Protein AF-A0A1X2GBP5-F1 (afdb_monomer)

Sequence (359 aa):
MFKQLLALSGLMALASAQNTTGNATSIPPSLAAPLTTVISATEFCLFLPPQPGLEVAINEDNGIPFCMDPSSVPNAQPFPQGFITTAHFYQNITSNYVQITGYFDRTQYNLSEIDEGGQYDSHAHHKPNNATCQGYPYFVSLIEPADDRFCIRCCTNTTDCRTGISQYGCRRVISGNYDYSGTFDNVPPSPDNENVMPPNATQPTNGTASAGGSSVTPVPTPTPTPGQSQTQPGNQSFRDPNSPIDSNNPSVSNSHAGPPPANGPAVNENTSAASAVSDPSTINSLGDEATYLSTQLAANPTDFSQLQSQFSTFVSNMVKAHPDQLTKLNRLNTIVSGFTTSDQWQQLATLLQEKAPSY

pLDDT: mean 71.26, std 25.71, range [27.22, 98.5]

Structure (mmCIF, N/CA/C/O backbone):
data_AF-A0A1X2GBP5-F1
#
_entry.id   AF-A0A1X2GBP5-F1
#
loop_
_atom_site.group_PDB
_atom_site.id
_atom_site.type_symbol
_atom_site.label_atom_id
_atom_site.label_alt_id
_atom_site.label_comp_id
_atom_site.label_asym_id
_atom_site.label_entity_id
_atom_site.label_seq_id
_atom_site.pdbx_PDB_ins_code
_atom_site.Cartn_x
_atom_site.Cartn_y
_atom_site.Cartn_z
_atom_site.occupancy
_atom_site.B_iso_or_equiv
_atom_site.auth_seq_id
_atom_site.auth_comp_id
_atom_site.auth_asym_id
_atom_site.auth_atom_id
_atom_site.pdbx_PDB_model_num
ATOM 1 N N . MET A 1 1 ? -66.983 -14.546 9.683 1.00 46.12 1 MET A N 1
ATOM 2 C CA . MET A 1 1 ? -68.050 -13.979 8.830 1.00 46.12 1 MET A CA 1
ATOM 3 C C . MET A 1 1 ? -68.583 -12.726 9.501 1.00 46.12 1 MET A C 1
ATOM 5 O O . MET A 1 1 ? -69.344 -12.883 10.435 1.00 46.12 1 MET A O 1
ATOM 9 N N . PHE A 1 2 ? -68.198 -11.520 9.082 1.00 32.56 2 PHE A N 1
ATOM 10 C CA . PHE A 1 2 ? -69.071 -10.344 9.186 1.00 32.56 2 PHE A CA 1
ATOM 11 C C . PHE A 1 2 ? -68.610 -9.275 8.192 1.00 32.56 2 PHE A C 1
ATOM 13 O O . PHE A 1 2 ? -67.421 -9.117 7.930 1.00 32.56 2 PHE A O 1
ATOM 20 N N . LYS A 1 3 ? -69.612 -8.675 7.553 1.00 36.62 3 LYS A N 1
ATOM 21 C CA . LYS A 1 3 ? -69.583 -7.904 6.311 1.00 36.62 3 LYS A CA 1
ATOM 22 C C . LYS A 1 3 ? -69.056 -6.473 6.486 1.00 36.62 3 LYS A C 1
ATOM 24 O O . LYS A 1 3 ? -69.251 -5.855 7.524 1.00 36.62 3 LYS A O 1
ATOM 29 N N . GLN A 1 4 ? -68.487 -5.979 5.384 1.00 42.75 4 GLN A N 1
ATOM 30 C CA . GLN A 1 4 ? -68.316 -4.579 4.969 1.00 42.75 4 GLN A CA 1
ATOM 31 C C . GLN A 1 4 ? -69.505 -3.662 5.311 1.00 42.75 4 GLN A C 1
ATOM 33 O O . GLN A 1 4 ? -70.644 -4.096 5.138 1.00 42.75 4 GLN A O 1
ATOM 38 N N . LEU A 1 5 ? -69.232 -2.376 5.599 1.00 36.38 5 LEU A N 1
ATOM 39 C CA . LEU A 1 5 ? -69.635 -1.239 4.741 1.00 36.38 5 LEU A CA 1
ATOM 40 C C . LEU A 1 5 ? -69.093 0.132 5.235 1.00 36.38 5 LEU A C 1
ATOM 42 O O . LEU A 1 5 ? -69.314 0.472 6.388 1.00 36.38 5 LEU A O 1
ATOM 46 N N . LEU A 1 6 ? -68.501 0.894 4.288 1.00 36.66 6 LEU A N 1
ATOM 47 C CA . LEU A 1 6 ? -68.557 2.365 4.042 1.00 36.66 6 LEU A CA 1
ATOM 48 C C . LEU A 1 6 ? -68.119 3.351 5.160 1.00 36.66 6 LEU A C 1
ATOM 50 O O . LEU A 1 6 ? -68.480 3.192 6.310 1.00 36.66 6 LEU A O 1
ATOM 54 N N . ALA A 1 7 ? -67.411 4.461 4.920 1.00 33.12 7 ALA A N 1
ATOM 55 C CA . ALA A 1 7 ? -67.053 5.216 3.716 1.00 33.12 7 ALA A CA 1
ATOM 56 C C . ALA A 1 7 ? -65.883 6.177 4.044 1.00 33.12 7 ALA A C 1
ATOM 58 O O . ALA A 1 7 ? -65.765 6.599 5.189 1.00 33.12 7 ALA A O 1
ATOM 59 N N . LEU A 1 8 ? -65.098 6.606 3.048 1.00 29.88 8 LEU A N 1
ATOM 60 C CA . LEU A 1 8 ? -65.067 8.021 2.649 1.00 29.88 8 LEU A CA 1
ATOM 61 C C . LEU A 1 8 ? -64.300 8.210 1.331 1.00 29.88 8 LEU A C 1
ATOM 63 O O . LEU A 1 8 ? -63.181 7.750 1.138 1.00 29.88 8 LEU A O 1
ATOM 67 N N . SER A 1 9 ? -64.980 8.904 0.434 1.00 38.25 9 SER A N 1
ATOM 68 C CA . SER A 1 9 ? -64.588 9.410 -0.873 1.00 38.25 9 SER A CA 1
ATOM 69 C C . SER A 1 9 ? -63.528 10.515 -0.798 1.00 38.25 9 SER A C 1
ATOM 71 O O . SER A 1 9 ? -63.683 11.457 -0.025 1.00 38.25 9 SER A O 1
ATOM 73 N N . GLY A 1 10 ? -62.531 10.458 -1.685 1.00 34.16 10 GLY A N 1
ATOM 74 C CA . GLY A 1 10 ? -61.579 11.540 -1.942 1.00 34.16 10 GLY A CA 1
ATOM 75 C C . GLY A 1 10 ? -61.076 11.499 -3.387 1.00 34.16 10 GLY A C 1
ATOM 76 O O . GLY A 1 10 ? -60.271 10.647 -3.734 1.00 34.16 10 GLY A O 1
ATOM 77 N N . LEU A 1 11 ? -61.639 12.393 -4.205 1.00 36.41 11 LEU A N 1
ATOM 78 C CA . LEU A 1 11 ? -61.288 12.825 -5.566 1.00 36.41 11 LEU A CA 1
ATOM 79 C C . LEU A 1 11 ? -59.958 12.321 -6.174 1.00 36.41 11 LEU A C 1
ATOM 81 O O . LEU A 1 11 ? -58.873 12.657 -5.708 1.00 36.41 11 LEU A O 1
ATOM 85 N N . MET A 1 12 ? -60.064 11.667 -7.338 1.00 40.72 12 MET A N 1
ATOM 86 C CA . MET A 1 12 ? -59.007 11.642 -8.355 1.00 40.72 12 MET A CA 1
ATOM 87 C C . MET A 1 12 ? -58.847 13.042 -8.958 1.00 40.72 12 MET A C 1
ATOM 89 O O . MET A 1 12 ? -59.770 13.551 -9.594 1.00 40.72 12 MET A O 1
ATOM 93 N N . ALA A 1 13 ? -57.659 13.624 -8.818 1.00 37.12 13 ALA A N 1
ATOM 94 C CA . ALA A 1 13 ? -57.176 14.687 -9.687 1.00 37.12 13 ALA A CA 1
ATOM 95 C C . ALA A 1 13 ? -56.037 14.119 -10.542 1.00 37.12 13 ALA A C 1
ATOM 97 O O . ALA A 1 13 ? -55.009 13.685 -10.024 1.00 37.12 13 ALA A O 1
ATOM 98 N N . LEU A 1 14 ? -56.247 14.105 -11.859 1.00 40.88 14 LEU A N 1
ATOM 99 C CA . LEU A 1 14 ? -55.193 13.907 -12.844 1.00 40.88 14 LEU A CA 1
ATOM 100 C C . LEU A 1 14 ? -54.237 15.102 -12.769 1.00 40.88 14 LEU A C 1
ATOM 102 O O . LEU A 1 14 ? -54.594 16.205 -13.175 1.00 40.88 14 LEU A O 1
ATOM 106 N N . ALA A 1 15 ? -53.023 14.871 -12.278 1.00 38.72 15 ALA A N 1
ATOM 107 C CA . ALA A 1 15 ? -51.894 15.758 -12.506 1.00 38.72 15 ALA A CA 1
ATOM 108 C C . ALA A 1 15 ? -50.885 15.009 -13.379 1.00 38.72 15 ALA A C 1
ATOM 110 O O . ALA A 1 15 ? -50.276 14.022 -12.972 1.00 38.72 15 ALA A O 1
ATOM 111 N N . SER A 1 16 ? -50.761 15.476 -14.615 1.00 41.84 16 SER A N 1
ATOM 112 C CA . SER A 1 16 ? -49.705 15.128 -15.555 1.00 41.84 16 SER A CA 1
ATOM 113 C C . SER A 1 16 ? -48.338 15.417 -14.931 1.00 41.84 16 SER A C 1
ATOM 115 O O . SER A 1 16 ? -47.936 16.578 -14.843 1.00 41.84 16 SER A O 1
ATOM 117 N N . ALA A 1 17 ? -47.617 14.375 -14.514 1.00 41.03 17 ALA A N 1
ATOM 118 C CA . ALA A 1 17 ? -46.199 14.492 -14.206 1.00 41.03 17 ALA A CA 1
ATOM 119 C C . ALA A 1 17 ? -45.451 14.665 -15.530 1.00 41.03 17 ALA A C 1
ATOM 121 O O . ALA A 1 17 ? -45.279 13.729 -16.311 1.00 41.03 17 ALA A O 1
ATOM 122 N N . GLN A 1 18 ? -45.083 15.912 -15.806 1.00 39.84 18 GLN A N 1
ATOM 123 C CA . GLN A 1 18 ? -44.149 16.257 -16.858 1.00 39.84 18 GLN A CA 1
ATOM 124 C C . GLN A 1 18 ? -42.849 15.506 -16.589 1.00 39.84 18 GLN A C 1
ATOM 126 O O . GLN A 1 18 ? -42.258 15.613 -15.516 1.00 39.84 18 GLN A O 1
ATOM 131 N N . ASN A 1 19 ? -42.441 14.727 -17.583 1.00 39.59 19 ASN A N 1
ATOM 132 C CA . ASN A 1 19 ? -41.144 14.092 -17.666 1.00 39.59 19 ASN A CA 1
ATOM 133 C C . ASN A 1 19 ? -40.092 15.205 -17.793 1.00 39.59 19 ASN A C 1
ATOM 135 O O . ASN A 1 19 ? -39.684 15.567 -18.895 1.00 39.59 19 ASN A O 1
ATOM 139 N N . THR A 1 20 ? -39.710 15.822 -16.674 1.00 36.97 20 THR A N 1
ATOM 140 C CA . THR A 1 20 ? -38.491 16.620 -16.609 1.00 36.97 20 THR A CA 1
ATOM 141 C C . THR A 1 20 ? -37.341 15.644 -16.734 1.00 36.97 20 THR A C 1
ATOM 143 O O . THR A 1 20 ? -36.899 15.042 -15.757 1.00 36.97 20 THR A O 1
ATOM 146 N N . THR A 1 21 ? -36.878 15.488 -17.970 1.00 41.06 21 THR A N 1
ATOM 147 C CA . THR A 1 21 ? -35.515 15.100 -18.302 1.00 41.06 21 THR A CA 1
ATOM 148 C C . THR A 1 21 ? -34.577 16.054 -17.568 1.00 41.06 21 THR A C 1
ATOM 150 O O . THR A 1 21 ? -34.177 17.095 -18.090 1.00 41.06 21 THR A O 1
ATOM 153 N N . GLY A 1 22 ? -34.288 15.728 -16.308 1.00 37.03 22 GLY A N 1
ATOM 154 C CA . GLY A 1 22 ? -33.137 16.239 -15.596 1.00 37.03 22 GLY A CA 1
ATOM 155 C C . GLY A 1 22 ? -31.935 15.757 -16.378 1.00 37.03 22 GLY A C 1
ATOM 156 O O . GLY A 1 22 ? -31.584 14.581 -16.333 1.00 37.03 22 GLY A O 1
ATOM 157 N N . ASN A 1 23 ? -31.392 16.663 -17.178 1.00 44.09 23 ASN A N 1
ATOM 158 C CA . ASN A 1 23 ? -30.167 16.491 -17.924 1.00 44.09 23 ASN A CA 1
ATOM 159 C C . ASN A 1 23 ? -29.043 16.309 -16.896 1.00 44.09 23 ASN A C 1
ATOM 161 O O . ASN A 1 23 ? -28.387 17.270 -16.502 1.00 44.09 23 ASN A O 1
ATOM 165 N N . ALA A 1 24 ? -28.869 15.080 -16.406 1.00 41.47 24 ALA A N 1
ATOM 166 C CA . ALA A 1 24 ? -27.615 14.654 -15.831 1.00 41.47 24 ALA A CA 1
ATOM 167 C C . ALA A 1 24 ? -26.618 14.758 -16.979 1.00 41.47 24 ALA A C 1
ATOM 169 O O . ALA A 1 24 ? -26.561 13.893 -17.851 1.00 41.47 24 ALA A O 1
ATOM 170 N N . THR A 1 25 ? -25.903 15.878 -17.037 1.00 37.62 25 THR A N 1
ATOM 171 C CA . THR A 1 25 ? -24.672 15.996 -17.803 1.00 37.62 25 THR A CA 1
ATOM 172 C C . THR A 1 25 ? -23.768 14.876 -17.318 1.00 37.62 25 THR A C 1
ATOM 174 O O . THR A 1 25 ? -23.073 15.011 -16.315 1.00 37.62 25 THR A O 1
ATOM 177 N N . SER A 1 26 ? -23.835 13.735 -17.999 1.00 42.69 26 SER A N 1
ATOM 178 C CA . SER A 1 26 ? -22.821 12.705 -17.945 1.00 42.69 26 SER A CA 1
ATOM 179 C C . SER A 1 26 ? -21.555 13.377 -18.448 1.00 42.69 26 SER A C 1
ATOM 181 O O . SER A 1 26 ? -21.373 13.557 -19.655 1.00 42.69 26 SER A O 1
ATOM 183 N N . ILE A 1 27 ? -20.736 13.851 -17.511 1.00 42.94 27 ILE A N 1
ATOM 184 C CA . ILE A 1 27 ? -19.372 14.270 -17.802 1.00 42.94 27 ILE A CA 1
ATOM 185 C C . ILE A 1 27 ? -18.757 13.078 -18.545 1.00 42.94 27 ILE A C 1
ATOM 187 O O . ILE A 1 27 ? -18.848 11.955 -18.039 1.00 42.94 27 ILE A O 1
ATOM 191 N N . PRO A 1 28 ? -18.234 13.261 -19.769 1.00 38.78 28 PRO A N 1
ATOM 192 C CA . PRO A 1 28 ? -17.610 12.161 -20.484 1.00 38.78 28 PRO A CA 1
ATOM 193 C C . PRO A 1 28 ? -16.539 11.550 -19.565 1.00 38.78 28 PRO A C 1
ATOM 195 O O . PRO A 1 28 ? -15.844 12.316 -18.893 1.00 38.78 28 PRO A O 1
ATOM 198 N N . PRO A 1 29 ? -16.386 10.212 -19.517 1.00 48.56 29 PRO A N 1
ATOM 199 C CA . PRO A 1 29 ? -15.505 9.527 -18.561 1.00 48.56 29 PRO A CA 1
ATOM 200 C C . PRO A 1 29 ? -14.094 10.135 -18.483 1.00 48.56 29 PRO A C 1
ATOM 202 O O . PRO A 1 29 ? -13.489 10.184 -17.423 1.00 48.56 29 PRO A O 1
ATOM 205 N N . SER A 1 30 ? -13.618 10.719 -19.584 1.00 47.91 30 SER A N 1
ATOM 206 C CA . SER A 1 30 ? -12.328 11.404 -19.716 1.00 47.91 30 SER A CA 1
ATOM 207 C C . SER A 1 30 ? -12.162 12.740 -18.955 1.00 47.91 30 SER A C 1
ATOM 209 O O . SER A 1 30 ? -11.064 13.289 -18.995 1.00 47.91 30 SER A O 1
ATOM 211 N N . LEU A 1 31 ? -13.198 13.307 -18.322 1.00 52.53 31 LEU A N 1
ATOM 212 C CA . LEU A 1 31 ? -13.137 14.622 -17.646 1.00 52.53 31 LEU A CA 1
ATOM 213 C C . LEU A 1 31 ? -13.483 14.582 -16.149 1.00 52.53 31 LEU A C 1
ATOM 215 O O . LEU A 1 31 ? -13.511 15.630 -15.503 1.00 52.53 31 LEU A O 1
ATOM 219 N N . ALA A 1 32 ? -13.770 13.406 -15.586 1.00 69.25 32 ALA A N 1
ATOM 220 C CA . ALA A 1 32 ? -13.945 13.283 -14.144 1.00 69.25 32 ALA A CA 1
ATOM 221 C C . ALA A 1 32 ? -12.585 13.451 -13.451 1.00 69.25 32 ALA A C 1
ATOM 223 O O . ALA A 1 32 ? -11.604 12.824 -13.854 1.00 69.25 32 ALA A O 1
ATOM 224 N N . ALA A 1 33 ? -12.529 14.308 -12.429 1.00 83.00 33 ALA A N 1
ATOM 225 C CA . ALA A 1 33 ? -11.328 14.462 -11.618 1.00 83.00 33 ALA A CA 1
ATOM 226 C C . ALA A 1 33 ? -10.936 13.103 -11.000 1.00 83.00 33 ALA A C 1
ATOM 228 O O . ALA A 1 33 ? -11.837 12.350 -10.614 1.00 83.00 33 ALA A O 1
ATOM 229 N N . PRO A 1 34 ? -9.634 12.771 -10.908 1.00 90.00 34 PRO A N 1
ATOM 230 C CA . PRO A 1 34 ? -9.187 11.521 -10.305 1.00 90.00 34 PRO A CA 1
ATOM 231 C C . PRO A 1 34 ? -9.763 11.348 -8.894 1.00 90.00 34 PRO A C 1
ATOM 233 O O . PRO A 1 34 ? -9.763 12.273 -8.083 1.00 90.00 34 PRO A O 1
ATOM 236 N N . LEU A 1 35 ? -10.289 10.165 -8.599 1.00 93.81 35 LEU A N 1
ATOM 237 C CA . LEU A 1 35 ? -10.971 9.885 -7.339 1.00 93.81 35 LEU A CA 1
ATOM 238 C C . LEU A 1 35 ? -10.400 8.607 -6.741 1.00 93.81 35 LEU A C 1
ATOM 240 O O . LEU A 1 35 ? -10.235 7.619 -7.448 1.00 93.81 35 LEU A O 1
ATOM 244 N N . THR A 1 36 ? -10.125 8.629 -5.442 1.00 96.81 36 THR A N 1
ATOM 245 C CA . THR A 1 36 ? -9.799 7.435 -4.654 1.00 96.81 36 THR A CA 1
ATOM 246 C C . THR A 1 36 ? -10.849 7.212 -3.563 1.00 96.81 36 THR A C 1
ATOM 248 O O . THR A 1 36 ? -11.671 8.089 -3.293 1.00 96.81 36 THR A O 1
ATOM 251 N N . THR A 1 37 ? -10.856 6.040 -2.932 1.00 96.75 37 THR A N 1
ATOM 252 C CA . THR A 1 37 ? -11.752 5.717 -1.817 1.00 96.75 37 THR A CA 1
ATOM 253 C C . THR A 1 37 ? -11.111 4.702 -0.877 1.00 96.75 37 THR A C 1
ATOM 255 O O . THR A 1 37 ? -10.271 3.903 -1.288 1.00 96.75 37 THR A O 1
ATOM 258 N N . VAL A 1 38 ? -11.521 4.725 0.390 1.00 97.12 38 VAL A N 1
ATOM 259 C CA . VAL A 1 38 ? -11.104 3.766 1.418 1.00 97.12 38 VAL A CA 1
ATOM 260 C C . VAL A 1 38 ? -12.350 3.358 2.199 1.00 97.12 38 VAL A C 1
ATOM 262 O O . VAL A 1 38 ? -12.916 4.174 2.925 1.00 97.12 38 VAL A O 1
ATOM 265 N N . ILE A 1 39 ? -12.793 2.110 2.027 1.00 89.31 39 ILE A N 1
ATOM 266 C CA . ILE A 1 39 ? -14.038 1.589 2.616 1.00 89.31 39 ILE A CA 1
ATOM 267 C C . ILE A 1 39 ? -13.733 0.456 3.599 1.00 89.31 39 ILE A C 1
ATOM 269 O O . ILE A 1 39 ? -14.284 0.427 4.698 1.00 89.31 39 ILE A O 1
ATOM 273 N N . SER A 1 40 ? -12.850 -0.470 3.221 1.00 89.94 40 SER A N 1
ATOM 274 C CA . SER A 1 40 ? -12.409 -1.584 4.067 1.00 89.94 40 SER A CA 1
ATOM 275 C C . SER A 1 40 ? -11.054 -2.135 3.612 1.00 89.94 40 SER A C 1
ATOM 277 O O . SER A 1 40 ? -10.527 -1.723 2.579 1.00 89.94 40 SER A O 1
ATOM 279 N N . ALA A 1 41 ? -10.515 -3.119 4.340 1.00 91.56 41 ALA A N 1
ATOM 280 C CA . ALA A 1 41 ? -9.293 -3.831 3.955 1.00 91.56 41 ALA A CA 1
ATOM 281 C C . ALA A 1 41 ? -9.373 -4.467 2.559 1.00 91.56 41 ALA A C 1
ATOM 283 O O . ALA A 1 41 ? -8.362 -4.601 1.884 1.00 91.56 41 ALA A O 1
ATOM 284 N N . THR A 1 42 ? -10.572 -4.842 2.111 1.00 90.06 42 THR A N 1
ATOM 285 C CA . THR A 1 42 ? -10.805 -5.505 0.821 1.00 90.06 42 THR A CA 1
ATOM 286 C C . THR A 1 42 ? -11.471 -4.600 -0.212 1.00 90.06 42 THR A C 1
ATOM 288 O O . THR A 1 42 ? -11.754 -5.049 -1.317 1.00 90.06 42 THR A O 1
ATOM 291 N N . GLU A 1 43 ? -11.738 -3.339 0.129 1.00 91.56 43 GLU A N 1
ATOM 292 C CA . GLU A 1 43 ? -12.415 -2.378 -0.742 1.00 91.56 43 GLU A CA 1
ATOM 293 C C . GLU A 1 43 ? -11.798 -0.990 -0.550 1.00 91.56 43 GLU A C 1
ATOM 295 O O . GLU A 1 43 ? -12.178 -0.208 0.326 1.00 91.56 43 GLU A O 1
ATOM 300 N N . PHE A 1 44 ? -10.782 -0.707 -1.355 1.00 98.00 44 PHE A N 1
ATOM 301 C CA . PHE A 1 44 ? -10.078 0.567 -1.370 1.00 98.00 44 PHE A CA 1
ATOM 302 C C . PHE A 1 44 ? -9.408 0.779 -2.726 1.00 98.00 44 PHE A C 1
ATOM 304 O O . PHE A 1 44 ? -9.279 -0.155 -3.529 1.00 98.00 44 PHE A O 1
ATOM 311 N N . CYS A 1 45 ? -8.966 2.012 -2.948 1.00 98.50 45 CYS A N 1
ATOM 312 C CA . CYS A 1 45 ? -8.202 2.414 -4.112 1.00 98.50 45 CYS A CA 1
ATOM 313 C C . CYS A 1 45 ? -6.906 3.128 -3.714 1.00 98.50 45 CYS A C 1
ATOM 315 O O . CYS A 1 45 ? -6.813 3.755 -2.658 1.00 98.50 45 CYS A O 1
ATOM 317 N N . LEU A 1 46 ? -5.915 3.061 -4.595 1.00 98.31 46 LEU A N 1
ATOM 318 C CA . LEU A 1 46 ? -4.660 3.803 -4.532 1.00 98.31 46 LEU A CA 1
ATOM 319 C C . LEU A 1 46 ? -4.420 4.488 -5.874 1.00 98.31 46 LEU A C 1
ATOM 321 O O . LEU A 1 46 ? -4.901 4.024 -6.905 1.00 98.31 46 LEU A O 1
ATOM 325 N N . PHE A 1 47 ? -3.646 5.567 -5.878 1.00 98.00 47 PHE A N 1
ATOM 326 C CA . PHE A 1 47 ? -3.089 6.087 -7.123 1.00 98.00 47 PHE A CA 1
ATOM 327 C C . PHE A 1 47 ? -1.778 5.366 -7.429 1.00 98.00 47 PHE A C 1
ATOM 329 O O . PHE A 1 47 ? -0.944 5.204 -6.541 1.00 98.00 47 PHE A O 1
ATOM 336 N N . LEU A 1 48 ? -1.607 4.944 -8.680 1.00 97.88 48 LEU A N 1
ATOM 337 C CA . LEU A 1 48 ? -0.347 4.417 -9.207 1.00 97.88 48 LEU A CA 1
ATOM 338 C C . LEU A 1 48 ? 0.056 5.204 -10.462 1.00 97.88 48 LEU A C 1
ATOM 340 O O . LEU A 1 48 ? -0.802 5.848 -11.083 1.00 97.88 48 LEU A O 1
ATOM 344 N N . PRO A 1 49 ? 1.331 5.125 -10.885 1.00 97.44 49 PRO A N 1
ATOM 345 C CA . PRO A 1 49 ? 1.754 5.664 -12.168 1.00 97.44 49 PRO A CA 1
ATOM 346 C C . PRO A 1 49 ? 0.902 5.118 -13.326 1.00 97.44 49 PRO A C 1
ATOM 348 O O . PRO A 1 49 ? 0.484 3.955 -13.294 1.00 97.44 49 PRO A O 1
ATOM 351 N N . PRO A 1 50 ? 0.660 5.915 -14.382 1.00 96.19 50 PRO A N 1
ATOM 352 C CA . PRO A 1 50 ? -0.271 5.551 -15.454 1.00 96.19 50 PRO A CA 1
ATOM 353 C C . PRO A 1 50 ? 0.188 4.363 -16.309 1.00 96.19 50 PRO A C 1
ATOM 355 O O . PRO A 1 50 ? -0.597 3.842 -17.101 1.00 96.19 50 PRO A O 1
ATOM 358 N N . GLN A 1 51 ? 1.453 3.953 -16.188 1.00 97.44 51 GLN A N 1
ATOM 359 C CA . GLN A 1 51 ? 2.009 2.783 -16.859 1.00 97.44 51 GLN A CA 1
ATOM 360 C C . GLN A 1 51 ? 2.920 1.999 -15.900 1.00 97.44 51 GLN A C 1
ATOM 362 O O . GLN A 1 51 ? 3.557 2.617 -15.039 1.00 97.44 51 GLN A O 1
ATOM 367 N N . PRO A 1 52 ? 3.021 0.667 -16.065 1.00 97.81 52 PRO A N 1
ATOM 368 C CA . PRO A 1 52 ? 3.941 -0.164 -15.294 1.00 97.81 52 PRO A CA 1
ATOM 369 C C . PRO A 1 52 ? 5.396 0.312 -15.383 1.00 97.81 52 PRO A C 1
ATOM 371 O O . PRO A 1 52 ? 5.868 0.707 -16.451 1.00 97.81 52 PRO A O 1
ATOM 374 N N . GLY A 1 53 ? 6.112 0.234 -14.261 1.00 96.69 53 GLY A N 1
ATOM 375 C CA . GLY A 1 53 ? 7.541 0.554 -14.153 1.00 96.69 53 GLY A CA 1
ATOM 376 C C . GLY A 1 53 ? 7.936 2.022 -14.273 1.00 96.69 53 GLY A C 1
ATOM 377 O O . GLY A 1 53 ? 9.127 2.327 -14.308 1.00 96.69 53 GLY A O 1
ATOM 378 N N . LEU A 1 54 ? 6.967 2.934 -14.306 1.00 97.81 54 LEU A N 1
ATOM 379 C CA . LEU A 1 54 ? 7.242 4.355 -14.145 1.00 97.81 54 LEU A CA 1
ATOM 380 C C . LEU A 1 54 ? 7.540 4.692 -12.678 1.00 97.81 54 LEU A C 1
ATOM 382 O O . LEU A 1 54 ? 6.898 4.158 -11.777 1.00 97.81 54 LEU A O 1
ATOM 386 N N . GLU A 1 55 ? 8.485 5.608 -12.464 1.00 96.75 55 GLU A N 1
ATOM 387 C CA . GLU A 1 55 ? 8.852 6.105 -11.133 1.00 96.75 55 GLU A CA 1
ATOM 388 C C . GLU A 1 55 ? 7.695 6.889 -10.501 1.00 96.75 55 GLU A C 1
ATOM 390 O O . GLU A 1 55 ? 7.096 7.753 -11.157 1.00 96.75 55 GLU A O 1
ATOM 395 N N . VAL A 1 56 ? 7.386 6.612 -9.233 1.00 96.06 56 VAL A N 1
ATOM 396 C CA . VAL A 1 56 ? 6.226 7.193 -8.542 1.00 96.06 56 VAL A CA 1
ATOM 397 C C . VAL A 1 56 ? 6.362 8.709 -8.399 1.00 96.06 56 VAL A C 1
ATOM 399 O O . VAL A 1 56 ? 5.457 9.427 -8.823 1.00 96.06 56 VAL A O 1
ATOM 402 N N . ALA A 1 57 ? 7.490 9.209 -7.880 1.00 93.31 57 ALA A N 1
ATOM 403 C CA . ALA A 1 57 ? 7.708 10.640 -7.622 1.00 93.31 57 ALA A CA 1
ATOM 404 C C . ALA A 1 57 ? 7.555 11.522 -8.876 1.00 93.31 57 ALA A C 1
ATOM 406 O O . ALA A 1 57 ? 7.034 12.637 -8.817 1.00 93.31 57 ALA A O 1
ATOM 407 N N . ILE A 1 58 ? 7.989 11.021 -10.035 1.00 93.69 58 ILE A N 1
ATOM 408 C CA . ILE A 1 58 ? 7.906 11.747 -11.313 1.00 93.69 58 ILE A CA 1
ATOM 409 C C . ILE A 1 58 ? 6.462 11.774 -11.844 1.00 93.69 58 ILE A C 1
ATOM 411 O O . ILE A 1 58 ? 6.080 12.696 -12.564 1.00 93.69 58 ILE A O 1
ATOM 415 N N . ASN A 1 59 ? 5.649 10.780 -11.480 1.00 94.31 59 ASN A N 1
ATOM 416 C CA . ASN A 1 59 ? 4.297 10.562 -11.998 1.00 94.31 59 ASN A CA 1
ATOM 417 C C . ASN A 1 59 ? 3.202 10.858 -10.956 1.00 94.31 59 ASN A C 1
ATOM 419 O O . ASN A 1 59 ? 2.094 10.324 -11.028 1.00 94.31 59 ASN A O 1
ATOM 423 N N . GLU A 1 60 ? 3.485 11.720 -9.977 1.00 92.12 60 GLU A N 1
ATOM 424 C CA . GLU A 1 60 ? 2.491 12.134 -8.979 1.00 92.12 60 GLU A CA 1
ATOM 425 C C . GLU A 1 60 ? 1.338 12.946 -9.607 1.00 92.12 60 GLU A C 1
ATOM 427 O O . GLU A 1 60 ? 0.178 12.810 -9.219 1.00 92.12 60 GLU A O 1
ATOM 432 N N . ASP A 1 61 ? 1.636 13.764 -10.624 1.00 91.62 61 ASP A N 1
ATOM 433 C CA . ASP A 1 61 ? 0.669 14.690 -11.237 1.00 91.62 61 ASP A CA 1
ATOM 434 C C . ASP A 1 61 ? -0.348 13.987 -12.159 1.00 91.62 61 ASP A C 1
ATOM 436 O O . ASP A 1 61 ? -1.422 14.529 -12.441 1.00 91.62 61 ASP A O 1
ATOM 440 N N . ASN A 1 62 ? -0.011 12.789 -12.644 1.00 92.50 62 ASN A N 1
ATOM 441 C CA . ASN A 1 62 ? -0.772 12.020 -13.632 1.00 92.50 62 ASN A CA 1
ATOM 442 C C . ASN A 1 62 ? -1.123 10.599 -13.153 1.00 92.50 62 ASN A C 1
ATOM 444 O O . ASN A 1 62 ? -1.475 9.752 -13.978 1.00 92.50 62 ASN A O 1
ATOM 448 N N . GLY A 1 63 ? -1.029 10.339 -11.846 1.00 94.81 63 GLY A N 1
ATOM 449 C CA . GLY A 1 63 ? -1.449 9.069 -11.263 1.00 94.81 63 GLY A CA 1
ATOM 450 C C . GLY A 1 63 ? -2.910 8.747 -11.581 1.00 94.81 63 GLY A C 1
ATOM 451 O O . GLY A 1 63 ? -3.757 9.637 -11.700 1.00 94.81 63 GLY A O 1
ATOM 452 N N . ILE A 1 64 ? -3.212 7.460 -11.718 1.00 95.88 64 ILE A N 1
ATOM 453 C CA . ILE A 1 64 ? -4.562 6.970 -12.016 1.00 95.88 64 ILE A CA 1
ATOM 454 C C . ILE A 1 64 ? -5.033 6.021 -10.912 1.00 95.88 64 ILE A C 1
ATOM 456 O O . ILE A 1 64 ? -4.196 5.375 -10.275 1.00 95.88 64 ILE A O 1
ATOM 460 N N . PRO A 1 65 ? -6.347 5.951 -10.637 1.00 97.19 65 PRO A N 1
ATOM 461 C CA . PRO A 1 65 ? -6.850 5.110 -9.566 1.00 97.19 65 PRO A CA 1
ATOM 462 C C . PRO A 1 65 ? -6.771 3.629 -9.944 1.00 97.19 65 PRO A C 1
ATOM 464 O O . PRO A 1 65 ? -7.210 3.217 -11.017 1.00 97.19 65 PRO A O 1
ATOM 467 N N . PHE A 1 66 ? -6.245 2.832 -9.026 1.00 98.44 66 PHE A N 1
ATOM 468 C CA . PHE A 1 66 ? -6.301 1.379 -9.022 1.00 98.44 66 PHE A CA 1
ATOM 469 C C . PHE A 1 66 ? -7.073 0.921 -7.793 1.00 98.44 66 PHE A C 1
ATOM 471 O O . PHE A 1 66 ? -6.849 1.451 -6.708 1.00 98.44 66 PHE A O 1
ATOM 478 N N . CYS A 1 67 ? -7.979 -0.039 -7.949 1.00 98.38 67 CYS A N 1
ATOM 479 C CA . CYS A 1 67 ? -8.885 -0.465 -6.888 1.00 98.38 67 CYS A CA 1
ATOM 480 C C . CYS A 1 67 ? -8.956 -1.986 -6.766 1.00 98.38 67 CYS A C 1
ATOM 482 O O . CYS A 1 67 ? -8.752 -2.715 -7.740 1.00 98.38 67 CYS A O 1
ATOM 484 N N . MET A 1 68 ? -9.320 -2.450 -5.567 1.00 94.88 68 MET A N 1
ATOM 485 C CA . MET A 1 68 ? -9.720 -3.844 -5.340 1.00 94.88 68 MET A CA 1
ATOM 486 C C . MET A 1 68 ? -10.966 -4.188 -6.172 1.00 94.88 68 MET A C 1
ATOM 488 O O . MET A 1 68 ? -11.008 -5.230 -6.823 1.00 94.88 68 MET A O 1
ATOM 492 N N . ASP A 1 69 ? -11.940 -3.271 -6.203 1.00 92.69 69 ASP A N 1
ATOM 493 C CA . ASP A 1 69 ? -13.088 -3.284 -7.111 1.00 92.69 69 ASP A CA 1
ATOM 494 C C . ASP A 1 69 ? -13.043 -2.029 -8.012 1.00 92.69 69 ASP A C 1
ATOM 496 O O . ASP A 1 69 ? -13.222 -0.909 -7.526 1.00 92.69 69 ASP A O 1
ATOM 500 N N . PRO A 1 70 ? -12.808 -2.168 -9.330 1.00 93.00 70 PRO A N 1
ATOM 501 C CA . PRO A 1 70 ? -12.766 -1.038 -10.264 1.00 93.00 70 PRO A CA 1
ATOM 502 C C . PRO A 1 70 ? -14.074 -0.247 -10.369 1.00 93.00 70 PRO A C 1
ATOM 504 O O . PRO A 1 70 ? -14.081 0.843 -10.933 1.00 93.00 70 PRO A O 1
ATOM 507 N N . SER A 1 71 ? -15.193 -0.784 -9.876 1.00 91.06 71 SER A N 1
ATOM 508 C CA . SER A 1 71 ? -16.474 -0.077 -9.860 1.00 91.06 71 SER A CA 1
ATOM 509 C C . SER A 1 71 ? -16.606 0.921 -8.705 1.00 91.06 71 SER A C 1
ATOM 511 O O . SER A 1 71 ? -17.496 1.772 -8.750 1.00 91.06 71 SER A O 1
ATOM 513 N N . SER A 1 72 ? -15.708 0.874 -7.709 1.00 90.38 72 SER A N 1
ATOM 514 C CA . SER A 1 72 ? -15.758 1.749 -6.532 1.00 90.38 72 SER A CA 1
ATOM 515 C C . SER A 1 72 ? -15.584 3.233 -6.870 1.00 90.38 72 SER A C 1
ATOM 517 O O . SER A 1 72 ? -16.138 4.077 -6.168 1.00 90.38 72 SER A O 1
ATOM 519 N N . VAL A 1 73 ? -14.842 3.572 -7.933 1.00 93.19 73 VAL A N 1
ATOM 520 C CA . VAL A 1 73 ? -14.664 4.955 -8.414 1.00 93.19 73 VAL A CA 1
ATOM 521 C C . VAL A 1 73 ? -14.585 5.008 -9.950 1.00 93.19 73 VAL A C 1
ATOM 523 O O . VAL A 1 73 ? -14.162 4.040 -10.584 1.00 93.19 73 VAL A O 1
ATOM 526 N N . PRO A 1 74 ? -14.958 6.131 -10.595 1.00 90.12 74 PRO A N 1
ATOM 527 C CA . PRO A 1 74 ? -14.863 6.265 -12.048 1.00 90.12 74 PRO A CA 1
ATOM 528 C C . PRO A 1 74 ? -13.426 6.130 -12.568 1.00 90.12 74 PRO A C 1
ATOM 530 O O . PRO A 1 74 ? -12.491 6.666 -11.978 1.00 90.12 74 PRO A O 1
ATOM 533 N N . ASN A 1 75 ? -13.272 5.493 -13.733 1.00 90.88 75 ASN A N 1
ATOM 534 C CA . ASN A 1 75 ? -11.997 5.316 -14.447 1.00 90.88 75 ASN A CA 1
ATOM 535 C C . ASN A 1 75 ? -10.917 4.521 -13.693 1.00 90.88 75 ASN A C 1
ATOM 537 O O . ASN A 1 75 ? -9.755 4.548 -14.106 1.00 90.88 75 ASN A O 1
ATOM 541 N N . ALA A 1 76 ? -11.281 3.813 -12.623 1.00 95.62 76 ALA A N 1
ATOM 542 C CA . ALA A 1 76 ? -10.349 2.942 -11.934 1.00 95.62 76 ALA A CA 1
ATOM 543 C C . ALA A 1 76 ? -9.948 1.730 -12.771 1.00 95.62 76 ALA A C 1
ATOM 545 O O . ALA A 1 76 ? -10.746 1.150 -13.510 1.00 95.62 76 ALA A O 1
ATOM 546 N N . GLN A 1 77 ? -8.692 1.338 -12.605 1.00 96.88 77 GLN A N 1
ATOM 547 C CA . GLN A 1 77 ? -8.170 0.056 -13.050 1.00 96.88 77 GLN A CA 1
ATOM 548 C C . GLN A 1 77 ? -8.248 -0.962 -11.904 1.00 96.88 77 GLN A C 1
ATOM 550 O O . GLN A 1 77 ? -8.186 -0.580 -10.734 1.00 96.88 77 GLN A O 1
ATOM 555 N N . PRO A 1 78 ? -8.373 -2.265 -12.188 1.00 97.69 78 PRO A N 1
ATOM 556 C CA . PRO A 1 78 ? -8.128 -3.276 -11.168 1.00 97.69 78 PRO A CA 1
ATOM 557 C C . PRO A 1 78 ? -6.650 -3.281 -10.793 1.00 97.69 78 PRO A C 1
ATOM 559 O O . PRO A 1 78 ? -5.792 -3.165 -11.672 1.00 97.69 78 PRO A O 1
ATOM 562 N N . PHE A 1 79 ? -6.343 -3.475 -9.509 1.00 98.19 79 PHE A N 1
ATOM 563 C CA . PHE A 1 79 ? -4.984 -3.856 -9.126 1.00 98.19 79 PHE A CA 1
ATOM 564 C C . PHE A 1 79 ? -4.538 -5.094 -9.923 1.00 98.19 79 PHE A C 1
ATOM 566 O O . PHE A 1 79 ? -5.342 -6.015 -10.114 1.00 98.19 79 PHE A O 1
ATOM 573 N N . PRO A 1 80 ? -3.270 -5.157 -10.375 1.00 98.00 80 PRO A N 1
ATOM 574 C CA . PRO A 1 80 ? -2.724 -6.392 -10.916 1.00 98.00 80 PRO A CA 1
ATOM 575 C C . PRO A 1 80 ? -2.907 -7.540 -9.920 1.00 98.00 80 PRO A C 1
ATOM 577 O O . PRO A 1 80 ? -2.866 -7.348 -8.702 1.00 98.00 80 PRO A O 1
ATOM 580 N N . GLN A 1 81 ? -3.129 -8.749 -10.430 1.00 96.56 81 GLN A N 1
ATOM 581 C CA . GLN A 1 81 ? -3.343 -9.905 -9.569 1.00 96.56 81 GLN A CA 1
ATOM 582 C C . GLN A 1 81 ? -2.129 -10.123 -8.655 1.00 96.56 81 GLN A C 1
ATOM 584 O O . GLN A 1 81 ? -0.998 -10.166 -9.124 1.00 96.56 81 GLN A O 1
ATOM 589 N N . GLY A 1 82 ? -2.372 -10.268 -7.350 1.00 94.69 82 GLY A N 1
ATOM 590 C CA . GLY A 1 82 ? -1.309 -10.439 -6.354 1.00 94.69 82 GLY A CA 1
ATOM 591 C C . GLY A 1 82 ? -0.549 -9.159 -6.006 1.00 94.69 82 GLY A C 1
ATOM 592 O O . GLY A 1 82 ? 0.372 -9.228 -5.202 1.00 94.69 82 GLY A O 1
ATOM 593 N N . PHE A 1 83 ? -0.927 -8.004 -6.569 1.00 98.25 83 PHE A N 1
ATOM 594 C CA . PHE A 1 83 ? -0.274 -6.738 -6.253 1.00 98.25 83 PHE A CA 1
ATOM 595 C C . PHE A 1 83 ? -0.446 -6.386 -4.779 1.00 98.25 83 PHE A C 1
ATOM 597 O O . PHE A 1 83 ? 0.551 -6.199 -4.113 1.00 98.25 83 PHE A O 1
ATOM 604 N N . ILE A 1 84 ? -1.661 -6.343 -4.229 1.00 97.75 84 ILE A N 1
ATOM 605 C CA . ILE A 1 84 ? -1.847 -6.104 -2.787 1.00 97.75 84 ILE A CA 1
ATOM 606 C C . ILE A 1 84 ? -1.599 -7.406 -2.022 1.00 97.75 84 ILE A C 1
ATOM 608 O O . ILE A 1 84 ? -2.290 -8.399 -2.255 1.00 97.75 84 ILE A O 1
ATOM 612 N N . THR A 1 85 ? -0.638 -7.392 -1.097 1.00 95.88 85 THR A N 1
ATOM 613 C CA . THR A 1 85 ? -0.248 -8.570 -0.303 1.00 95.88 85 THR A CA 1
ATOM 614 C C . THR A 1 85 ? -0.776 -8.506 1.126 1.00 95.88 85 THR A C 1
ATOM 616 O O . THR A 1 85 ? -1.141 -9.544 1.678 1.00 95.88 85 THR A O 1
ATOM 619 N N . THR A 1 86 ? -0.889 -7.306 1.704 1.00 95.50 86 THR A N 1
ATOM 620 C CA . THR A 1 86 ? -1.580 -7.073 2.982 1.00 95.50 86 THR A CA 1
ATOM 621 C C . THR A 1 86 ? -2.333 -5.749 2.975 1.00 95.50 86 THR A C 1
ATOM 623 O O . THR A 1 86 ? -2.009 -4.830 2.218 1.00 95.50 86 THR A O 1
ATOM 626 N N . ALA A 1 87 ? -3.335 -5.641 3.845 1.00 95.81 87 ALA A N 1
ATOM 627 C CA . ALA A 1 87 ? -4.127 -4.432 3.994 1.00 95.81 87 ALA A CA 1
ATOM 628 C C . ALA A 1 87 ? -4.753 -4.340 5.390 1.00 95.81 87 ALA A C 1
ATOM 630 O O . ALA A 1 87 ? -5.545 -5.190 5.792 1.00 95.81 87 ALA A O 1
ATOM 631 N N . HIS A 1 88 ? -4.457 -3.258 6.101 1.00 95.12 88 HIS A N 1
ATOM 632 C CA . HIS A 1 88 ? -4.972 -2.980 7.435 1.00 95.12 88 HIS A CA 1
ATOM 633 C C . HIS A 1 88 ? -5.806 -1.709 7.399 1.00 95.12 88 HIS A C 1
ATOM 635 O O . HIS A 1 88 ? -5.278 -0.597 7.304 1.00 95.12 88 HIS A O 1
ATOM 641 N N . PHE A 1 89 ? -7.121 -1.874 7.450 1.00 94.12 89 PHE A N 1
ATOM 642 C CA . PHE A 1 89 ? -8.054 -0.763 7.489 1.00 94.12 89 PHE A CA 1
ATOM 643 C C . PHE A 1 89 ? -8.239 -0.254 8.915 1.00 94.12 89 PHE A C 1
ATOM 645 O O . PHE A 1 89 ? -8.371 -1.017 9.872 1.00 94.12 89 PHE A O 1
ATOM 652 N N . TYR A 1 90 ? -8.324 1.065 9.047 1.00 92.50 90 TYR A N 1
ATOM 653 C CA . TYR A 1 90 ? -8.686 1.697 10.301 1.00 92.50 90 TYR A CA 1
ATOM 654 C C . TYR A 1 90 ? -9.544 2.937 10.072 1.00 92.50 90 TYR A C 1
ATOM 656 O O . TYR A 1 90 ? -9.284 3.744 9.179 1.00 92.50 90 TYR A O 1
ATOM 664 N N . GLN A 1 91 ? -10.538 3.114 10.939 1.00 88.25 91 GLN A N 1
ATOM 665 C CA . GLN A 1 91 ? -11.386 4.294 10.979 1.00 88.25 91 GLN A CA 1
ATOM 666 C C . GLN A 1 91 ? -11.305 4.944 12.357 1.00 88.25 91 GLN A C 1
ATOM 668 O O . GLN A 1 91 ? -11.589 4.312 13.375 1.00 88.25 91 GLN A O 1
ATOM 673 N N . ASN A 1 92 ? -10.998 6.238 12.380 1.00 87.56 92 ASN A N 1
ATOM 674 C CA . ASN A 1 92 ? -11.073 7.046 13.586 1.00 87.56 92 ASN A CA 1
ATOM 675 C C . ASN A 1 92 ? -12.358 7.876 13.565 1.00 87.56 92 ASN A C 1
ATOM 677 O O . ASN A 1 92 ? -12.474 8.848 12.819 1.00 87.56 92 ASN A O 1
ATOM 681 N N . ILE A 1 93 ? -13.323 7.488 14.399 1.00 82.19 93 ILE A N 1
ATOM 682 C CA . ILE A 1 93 ? -14.637 8.143 14.486 1.00 82.19 93 ILE A CA 1
ATOM 683 C C . ILE A 1 93 ? -14.513 9.567 15.053 1.00 82.19 93 ILE A C 1
ATOM 685 O O . ILE A 1 93 ? -15.225 10.465 14.615 1.00 82.19 93 ILE A O 1
ATOM 689 N N . THR A 1 94 ? -13.598 9.789 16.000 1.00 83.12 94 THR A N 1
ATOM 690 C CA . THR A 1 94 ? -13.445 11.076 16.696 1.00 83.12 94 THR A CA 1
ATOM 691 C C . THR A 1 94 ? -12.837 12.145 15.792 1.00 83.12 94 THR A C 1
ATOM 693 O O . THR A 1 94 ? -13.359 13.254 15.720 1.00 83.12 94 THR A O 1
ATOM 696 N N . SER A 1 95 ? -11.755 11.810 15.085 1.00 83.88 95 SER A N 1
ATOM 697 C CA . SER A 1 95 ? -11.086 12.722 14.143 1.00 83.88 95 SER A CA 1
ATOM 698 C C . SER A 1 95 ? -11.675 12.668 12.729 1.00 83.88 95 SER A C 1
ATOM 700 O O . SER A 1 95 ? -11.250 13.424 11.862 1.00 83.88 95 SER A O 1
ATOM 702 N N . ASN A 1 96 ? -12.651 11.784 12.499 1.00 86.75 96 ASN A N 1
ATOM 703 C CA . ASN A 1 96 ? -13.328 11.558 11.225 1.00 86.75 96 ASN A CA 1
ATOM 704 C C . ASN A 1 96 ? -12.362 11.357 10.044 1.00 86.75 96 ASN A C 1
ATOM 706 O O . ASN A 1 96 ? -12.370 12.103 9.062 1.00 86.75 96 ASN A O 1
ATOM 710 N N . TYR A 1 97 ? -11.528 10.323 10.144 1.00 94.25 97 TYR A N 1
ATOM 711 C CA . TYR A 1 97 ? -10.705 9.857 9.031 1.00 94.25 97 TYR A CA 1
ATOM 712 C C . TYR A 1 97 ? -10.813 8.343 8.857 1.00 94.25 97 TYR A C 1
ATOM 714 O O . TYR A 1 97 ? -11.099 7.603 9.803 1.00 94.25 97 TYR A O 1
ATOM 722 N N . VAL A 1 98 ? -10.522 7.894 7.642 1.00 95.12 98 VAL A N 1
ATOM 723 C CA . VAL A 1 98 ? -10.303 6.485 7.295 1.00 95.12 98 VAL A CA 1
ATOM 724 C C . VAL A 1 98 ? -8.911 6.329 6.714 1.00 95.12 98 VAL A C 1
ATOM 726 O O . VAL A 1 98 ? -8.380 7.253 6.096 1.00 95.12 98 VAL A O 1
ATOM 729 N N . GLN A 1 99 ? -8.304 5.171 6.917 1.00 97.12 99 GLN A N 1
ATOM 730 C CA . GLN A 1 99 ? -7.005 4.858 6.350 1.00 97.12 99 GLN A CA 1
ATOM 731 C C . GLN A 1 99 ? -6.879 3.385 6.015 1.00 97.12 99 GLN A C 1
ATOM 733 O O . GLN A 1 99 ? -7.574 2.538 6.577 1.00 97.12 99 GLN A O 1
ATOM 738 N N . ILE A 1 100 ? -5.916 3.106 5.152 1.00 97.69 100 ILE A N 1
ATOM 739 C CA . ILE A 1 100 ? -5.411 1.767 4.933 1.00 97.69 100 ILE A CA 1
ATOM 740 C C . ILE A 1 100 ? -3.894 1.813 4.819 1.00 97.69 100 ILE A C 1
ATOM 742 O O . ILE A 1 100 ? -3.320 2.720 4.213 1.00 97.69 100 ILE A O 1
ATOM 746 N N . THR A 1 101 ? -3.247 0.862 5.471 1.00 97.50 101 THR A N 1
ATOM 747 C CA . THR A 1 101 ? -1.797 0.672 5.462 1.00 97.50 101 THR A CA 1
ATOM 748 C C . THR A 1 101 ? -1.515 -0.772 5.106 1.00 97.50 101 THR A C 1
ATOM 750 O O . THR A 1 101 ? -2.280 -1.656 5.482 1.00 97.50 101 THR A O 1
ATOM 753 N N . GLY A 1 102 ? -0.445 -1.040 4.373 1.00 96.38 102 GLY A N 1
ATOM 754 C CA . GLY A 1 102 ? -0.174 -2.405 3.954 1.00 96.38 102 GLY A CA 1
ATOM 755 C C . GLY A 1 102 ? 1.030 -2.513 3.049 1.00 96.38 102 GLY A C 1
ATOM 756 O O . GLY A 1 102 ? 1.834 -1.581 2.931 1.00 96.38 102 GLY A O 1
ATOM 757 N N . TYR A 1 103 ? 1.132 -3.671 2.418 1.00 97.50 103 TYR A N 1
ATOM 758 C CA . TYR A 1 103 ? 2.214 -3.997 1.511 1.00 97.50 103 TYR A CA 1
ATOM 759 C C . TYR A 1 103 ? 1.681 -4.482 0.169 1.00 97.50 103 TYR A C 1
ATOM 761 O O . TYR A 1 103 ? 0.533 -4.922 0.037 1.00 97.50 103 TYR A O 1
ATOM 769 N N . PHE A 1 104 ? 2.539 -4.379 -0.834 1.00 98.06 104 PHE A N 1
ATOM 770 C CA . PHE A 1 104 ? 2.274 -4.837 -2.183 1.00 98.06 104 PHE A CA 1
ATOM 771 C C . PHE A 1 104 ? 3.462 -5.630 -2.741 1.00 98.06 104 PHE A C 1
ATOM 773 O O . PHE A 1 104 ? 4.532 -5.643 -2.156 1.00 98.06 104 PHE A O 1
ATOM 780 N N . ASP A 1 105 ? 3.277 -6.328 -3.854 1.00 97.81 105 ASP A N 1
ATOM 781 C CA . ASP A 1 105 ? 4.355 -6.918 -4.643 1.00 97.81 105 ASP A CA 1
ATOM 782 C C . ASP A 1 105 ? 4.623 -6.012 -5.848 1.00 97.81 105 ASP A C 1
ATOM 784 O O . ASP A 1 105 ? 3.873 -6.008 -6.833 1.00 97.81 105 ASP A O 1
ATOM 788 N N . ARG A 1 106 ? 5.707 -5.227 -5.775 1.00 98.06 106 ARG A N 1
ATOM 789 C CA . ARG A 1 106 ? 6.092 -4.275 -6.829 1.00 98.06 106 ARG A CA 1
ATOM 790 C C . ARG A 1 106 ? 6.259 -4.918 -8.200 1.00 98.06 106 ARG A C 1
ATOM 792 O O . ARG A 1 106 ? 6.055 -4.252 -9.218 1.00 98.06 106 ARG A O 1
ATOM 799 N N . THR A 1 107 ? 6.605 -6.207 -8.245 1.00 98.19 107 THR A N 1
ATOM 800 C CA . THR A 1 107 ? 6.877 -6.912 -9.500 1.00 98.19 107 THR A CA 1
ATOM 801 C C . THR A 1 107 ? 5.615 -7.082 -10.343 1.00 98.19 107 THR A C 1
ATOM 803 O O . THR A 1 107 ? 5.712 -7.057 -11.569 1.00 98.19 107 THR A O 1
ATOM 806 N N . GLN A 1 108 ? 4.428 -7.118 -9.720 1.00 98.44 108 GLN A N 1
ATOM 807 C CA . GLN A 1 108 ? 3.145 -7.235 -10.427 1.00 98.44 108 GLN A CA 1
ATOM 808 C C . GLN A 1 108 ? 2.774 -5.972 -11.222 1.00 98.44 108 GLN A C 1
ATOM 810 O O . GLN A 1 108 ? 1.903 -6.022 -12.089 1.00 98.44 108 GLN A O 1
ATOM 815 N N . TYR A 1 109 ? 3.439 -4.843 -10.953 1.00 98.19 109 TYR A N 1
ATOM 816 C CA . TYR A 1 109 ? 3.291 -3.596 -11.712 1.00 98.19 109 TYR A CA 1
ATOM 817 C C . TYR A 1 109 ? 4.634 -3.043 -12.225 1.00 98.19 109 TYR A C 1
ATOM 819 O O . TYR A 1 109 ? 4.748 -1.868 -12.577 1.00 98.19 109 TYR A O 1
ATOM 827 N N . ASN A 1 110 ? 5.662 -3.898 -12.274 1.00 98.12 110 ASN A N 1
ATOM 828 C CA . ASN A 1 110 ? 7.016 -3.584 -12.739 1.00 98.12 110 ASN A CA 1
ATOM 829 C C . ASN A 1 110 ? 7.689 -2.392 -12.035 1.00 98.12 110 ASN A C 1
ATOM 831 O O . ASN A 1 110 ? 8.619 -1.818 -12.598 1.00 98.12 110 ASN A O 1
ATOM 835 N N . LEU A 1 111 ? 7.248 -2.014 -10.833 1.00 97.75 111 LEU A N 1
ATOM 836 C CA . LEU A 1 111 ? 7.833 -0.886 -10.110 1.00 97.75 111 LEU A CA 1
ATOM 837 C C . LEU A 1 111 ? 9.270 -1.223 -9.685 1.00 97.75 111 LEU A C 1
ATOM 839 O O . LEU A 1 111 ? 9.579 -2.356 -9.303 1.00 97.75 111 LEU A O 1
ATOM 843 N N . SER A 1 112 ? 10.155 -0.234 -9.803 1.00 97.25 112 SER A N 1
ATOM 844 C CA . SER A 1 112 ? 11.589 -0.404 -9.574 1.00 97.25 112 SER A CA 1
ATOM 845 C C . SER A 1 112 ? 11.901 -0.613 -8.096 1.00 97.25 112 SER A C 1
ATOM 847 O O . SER A 1 112 ? 11.294 0.000 -7.227 1.00 97.25 112 SER A O 1
ATOM 849 N N . GLU A 1 113 ? 12.905 -1.434 -7.803 1.00 96.19 113 GLU A N 1
ATOM 850 C CA . GLU A 1 113 ? 13.337 -1.661 -6.425 1.00 96.19 113 GLU A CA 1
ATOM 851 C C . GLU A 1 113 ? 14.137 -0.531 -5.791 1.00 96.19 113 GLU A C 1
ATOM 853 O O . GLU A 1 113 ? 14.319 -0.513 -4.578 1.00 96.19 113 GLU A O 1
ATOM 858 N N . ILE A 1 114 ? 14.623 0.381 -6.625 1.00 94.56 114 ILE A N 1
ATOM 859 C CA . ILE A 1 114 ? 15.347 1.584 -6.212 1.00 94.56 114 ILE A CA 1
ATOM 860 C C . ILE A 1 114 ? 14.463 2.836 -6.284 1.00 94.56 114 ILE A C 1
ATOM 862 O O . ILE A 1 114 ? 14.964 3.944 -6.126 1.00 94.56 114 ILE A O 1
ATOM 866 N N . ASP A 1 115 ? 13.172 2.678 -6.597 1.00 94.44 115 ASP A N 1
ATOM 867 C CA . ASP A 1 115 ? 12.206 3.770 -6.512 1.00 94.44 115 ASP A CA 1
ATOM 868 C C . ASP A 1 115 ? 11.790 3.933 -5.046 1.00 94.44 115 ASP A C 1
ATOM 870 O O . ASP A 1 115 ? 11.063 3.110 -4.486 1.00 94.44 115 ASP A O 1
ATOM 874 N N . GLU A 1 116 ? 12.291 4.998 -4.422 1.00 93.31 116 GLU A N 1
ATOM 875 C CA . GLU A 1 116 ? 12.008 5.358 -3.028 1.00 93.31 116 GLU A CA 1
ATOM 876 C C . GLU A 1 116 ? 10.541 5.779 -2.814 1.00 93.31 116 GLU A C 1
ATOM 878 O O . GLU A 1 116 ? 10.087 5.896 -1.676 1.00 93.31 116 GLU A O 1
ATOM 883 N N . GLY A 1 117 ? 9.779 5.971 -3.895 1.00 94.31 117 GLY A N 1
ATOM 884 C CA . GLY A 1 117 ? 8.356 6.254 -3.857 1.00 94.31 117 GLY A CA 1
ATOM 885 C C . GLY A 1 117 ? 7.990 7.717 -4.060 1.00 94.31 117 GLY A C 1
ATOM 886 O O . GLY A 1 117 ? 8.811 8.565 -4.398 1.00 94.31 117 GLY A O 1
ATOM 887 N N . GLY A 1 118 ? 6.712 8.018 -3.850 1.00 93.88 118 GLY A N 1
ATOM 888 C CA . GLY A 1 118 ? 6.154 9.362 -3.997 1.00 93.88 118 GLY A CA 1
ATOM 889 C C . GLY A 1 118 ? 4.855 9.545 -3.219 1.00 93.88 118 GLY A C 1
ATOM 890 O O . GLY A 1 118 ? 4.323 8.602 -2.625 1.00 93.88 118 GLY A O 1
ATOM 891 N N . GLN A 1 119 ? 4.358 10.779 -3.203 1.00 93.75 119 GLN A N 1
ATOM 892 C CA . GLN A 1 119 ? 3.148 11.191 -2.500 1.00 93.75 119 GLN A CA 1
ATOM 893 C C . GLN A 1 119 ? 2.104 11.721 -3.485 1.00 93.75 119 GLN A C 1
ATOM 895 O O . GLN A 1 119 ? 2.273 12.757 -4.119 1.00 93.75 119 GLN A O 1
ATOM 900 N N . TYR A 1 120 ? 0.969 11.033 -3.528 1.00 94.56 120 TYR A N 1
ATOM 901 C CA . TYR A 1 120 ? -0.275 11.556 -4.070 1.00 94.56 120 TYR A CA 1
ATOM 902 C C . TYR A 1 120 ? -1.060 12.194 -2.926 1.00 94.56 120 TYR A C 1
ATOM 904 O O . TYR A 1 120 ? -1.285 11.561 -1.891 1.00 94.56 120 TYR A O 1
ATOM 912 N N . ASP A 1 121 ? -1.479 13.442 -3.073 1.00 90.44 121 ASP A N 1
ATOM 913 C CA . ASP A 1 121 ? -2.214 14.141 -2.031 1.00 90.44 121 ASP A CA 1
ATOM 914 C C . ASP A 1 121 ? -3.111 15.261 -2.565 1.00 90.44 121 ASP A C 1
ATOM 916 O O . ASP A 1 121 ? -3.102 15.655 -3.733 1.00 90.44 121 ASP A O 1
ATOM 920 N N . SER A 1 122 ? -3.915 15.790 -1.653 1.00 85.50 122 SER A N 1
ATOM 921 C CA . SER A 1 122 ? -4.748 16.963 -1.882 1.00 85.50 122 SER A CA 1
ATOM 922 C C . SER A 1 122 ? -4.034 18.281 -1.527 1.00 85.50 122 SER A C 1
ATOM 924 O O . SER A 1 122 ? -4.705 19.265 -1.214 1.00 85.50 122 SER A O 1
ATOM 926 N N . HIS A 1 123 ? -2.702 18.328 -1.463 1.00 80.56 123 HIS A N 1
ATOM 927 C CA . HIS A 1 123 ? -1.977 19.553 -1.133 1.00 80.56 123 HIS A CA 1
ATOM 928 C C . HIS A 1 123 ? -1.721 20.413 -2.371 1.00 80.56 123 HIS A C 1
ATOM 930 O O . HIS A 1 123 ? -1.460 19.916 -3.464 1.00 80.56 123 HIS A O 1
ATOM 936 N N . ALA A 1 124 ? -1.733 21.734 -2.178 1.00 74.44 124 ALA A N 1
ATOM 937 C CA . ALA A 1 124 ? -1.397 22.726 -3.197 1.00 74.44 124 ALA A CA 1
ATOM 938 C C . ALA A 1 124 ? -2.103 22.485 -4.549 1.00 74.44 124 ALA A C 1
ATOM 940 O O . ALA A 1 124 ? -3.304 22.715 -4.662 1.00 74.44 124 ALA A O 1
ATOM 941 N N . HIS A 1 125 ? -1.362 22.065 -5.577 1.00 71.94 125 HIS A N 1
ATOM 942 C CA . HIS A 1 125 ? -1.881 21.859 -6.930 1.00 71.94 125 HIS A CA 1
ATOM 943 C C . HIS A 1 125 ? -2.714 20.579 -7.101 1.00 71.94 125 HIS A C 1
ATOM 945 O O . HIS A 1 125 ? -3.257 20.386 -8.185 1.00 71.94 125 HIS A O 1
ATOM 951 N N . HIS A 1 126 ? -2.883 19.789 -6.031 1.00 74.50 126 HIS A N 1
ATOM 952 C CA . HIS A 1 126 ? -3.495 18.460 -6.008 1.00 74.50 126 HIS A CA 1
ATOM 953 C C . HIS A 1 126 ? -2.746 17.484 -6.917 1.00 74.50 126 HIS A C 1
ATOM 955 O O . HIS A 1 126 ? -2.614 17.700 -8.120 1.00 74.50 126 HIS A O 1
ATOM 961 N N . LYS A 1 127 ? -2.272 16.383 -6.347 1.00 82.69 127 LYS A N 1
ATOM 962 C CA . LYS A 1 127 ? -1.545 15.355 -7.080 1.00 82.69 127 LYS A CA 1
ATOM 963 C C . LYS A 1 127 ? -2.238 14.008 -6.903 1.00 82.69 127 LYS A C 1
ATOM 965 O O . LYS A 1 127 ? -2.197 13.460 -5.803 1.00 82.69 127 LYS A O 1
ATOM 970 N N . PRO A 1 128 ? -2.879 13.448 -7.940 1.00 86.06 128 PRO A N 1
ATOM 971 C CA . PRO A 1 128 ? -3.041 13.991 -9.296 1.00 86.06 128 PRO A CA 1
ATOM 972 C C . PRO A 1 128 ? -3.916 15.258 -9.357 1.00 86.06 128 PRO A C 1
ATOM 974 O O . PRO A 1 128 ? -4.657 15.552 -8.419 1.00 86.06 128 PRO A O 1
ATOM 977 N N . ASN A 1 129 ? -3.874 15.999 -10.471 1.00 83.62 129 ASN A N 1
ATOM 978 C CA . ASN A 1 129 ? -4.606 17.269 -10.613 1.00 83.62 129 ASN A CA 1
ATOM 979 C C . ASN A 1 129 ? -6.102 17.138 -10.262 1.00 83.62 129 ASN A C 1
ATOM 981 O O . ASN A 1 129 ? -6.837 16.373 -10.886 1.00 83.62 129 ASN A O 1
ATOM 985 N N . ASN A 1 130 ? -6.560 17.953 -9.307 1.00 84.75 130 ASN A N 1
ATOM 986 C CA . ASN A 1 130 ? -7.911 17.950 -8.722 1.00 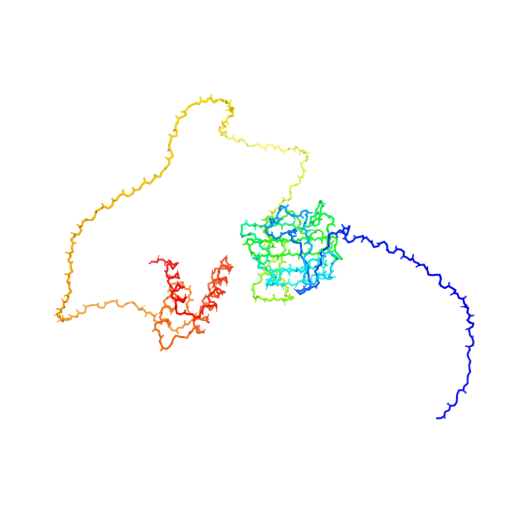84.75 130 ASN A CA 1
ATOM 987 C C . ASN A 1 130 ? -8.342 16.631 -8.059 1.00 84.75 130 ASN A C 1
ATOM 989 O O . ASN A 1 130 ? -9.542 16.406 -7.885 1.00 84.75 130 ASN A O 1
ATOM 993 N N . ALA A 1 131 ? -7.398 15.766 -7.690 1.00 90.69 131 ALA A N 1
ATOM 994 C CA . ALA A 1 131 ? -7.728 14.511 -7.046 1.00 90.69 131 ALA A CA 1
ATOM 995 C C . ALA A 1 131 ? -8.391 14.718 -5.682 1.00 90.69 131 ALA A C 1
ATOM 997 O O . ALA A 1 131 ? -8.049 15.631 -4.929 1.00 90.69 131 ALA A O 1
ATOM 998 N N . THR A 1 132 ? -9.334 13.840 -5.354 1.00 91.50 132 THR A N 1
ATOM 999 C CA . THR A 1 132 ? -10.010 13.827 -4.050 1.00 91.50 132 THR A CA 1
ATOM 1000 C C . THR A 1 132 ? -10.157 12.400 -3.538 1.00 91.50 132 THR A C 1
ATOM 1002 O O . THR A 1 132 ? -10.003 11.438 -4.294 1.00 91.50 132 THR A O 1
ATOM 1005 N N . CYS A 1 133 ? -10.473 12.260 -2.250 1.00 95.25 133 CYS A N 1
ATOM 1006 C CA . CYS A 1 133 ? -10.937 10.994 -1.701 1.00 95.25 133 CYS A CA 1
ATOM 1007 C C . CYS A 1 133 ? -12.449 11.049 -1.479 1.00 95.25 133 CYS A C 1
ATOM 1009 O O . CYS A 1 133 ? -12.987 12.044 -0.998 1.00 95.25 133 CYS A O 1
ATOM 1011 N N . GLN A 1 134 ? -13.162 9.990 -1.849 1.00 93.06 134 GLN A N 1
ATOM 1012 C CA . GLN A 1 134 ? -14.617 9.956 -1.800 1.00 93.06 134 GLN A CA 1
ATOM 1013 C C . GLN A 1 134 ? -15.137 10.240 -0.384 1.00 93.06 134 GLN A C 1
ATOM 1015 O O . GLN A 1 134 ? -14.885 9.485 0.549 1.00 93.06 134 GLN A O 1
ATOM 1020 N N . GLY A 1 135 ? -15.881 11.339 -0.232 1.00 88.81 135 GLY A N 1
ATOM 1021 C CA . GLY A 1 135 ? -16.424 11.781 1.057 1.00 88.81 135 GLY A CA 1
ATOM 1022 C C . GLY A 1 135 ? -15.454 12.583 1.933 1.00 88.81 135 GLY A C 1
ATOM 1023 O O . GLY A 1 135 ? -15.861 13.040 2.999 1.00 88.81 135 GLY A O 1
ATOM 1024 N N . TYR A 1 136 ? -14.216 12.814 1.482 1.00 92.44 136 TYR A N 1
ATOM 1025 C CA . TYR A 1 136 ? -13.178 13.512 2.238 1.00 92.44 136 TYR A CA 1
ATOM 1026 C C . TYR A 1 136 ? -12.506 14.613 1.400 1.00 92.44 136 TYR A C 1
ATOM 1028 O O . TYR A 1 136 ? -12.005 14.348 0.306 1.00 92.44 136 TYR A O 1
ATOM 1036 N N . PRO A 1 137 ? -12.445 15.860 1.901 1.00 86.94 137 PRO A N 1
ATOM 1037 C CA . PRO A 1 137 ? -11.804 16.960 1.182 1.00 86.94 137 PRO A CA 1
ATOM 1038 C C . PRO A 1 137 ? -10.282 16.815 1.090 1.00 86.94 137 PRO A C 1
ATOM 1040 O O . PRO A 1 137 ? -9.680 17.426 0.210 1.00 86.94 137 PRO A O 1
ATOM 1043 N N . TYR A 1 138 ? -9.666 16.033 1.983 1.00 92.00 138 TYR A N 1
ATOM 1044 C CA . TYR A 1 138 ? -8.223 15.851 2.023 1.00 92.00 138 TYR A CA 1
ATOM 1045 C C . TYR A 1 138 ? -7.832 14.382 1.982 1.00 92.00 138 TYR A C 1
ATOM 1047 O O . TYR A 1 138 ? -8.516 13.527 2.548 1.00 92.00 138 TYR A O 1
ATOM 1055 N N . PHE A 1 139 ? -6.695 14.098 1.359 1.00 95.50 139 PHE A N 1
ATOM 1056 C CA . PHE A 1 139 ? -6.060 12.794 1.444 1.00 95.50 139 PHE A CA 1
ATOM 1057 C C . PHE A 1 139 ? -4.544 12.915 1.345 1.00 95.50 139 PHE A C 1
ATOM 1059 O O . PHE A 1 139 ? -4.011 13.894 0.822 1.00 95.50 139 PHE A O 1
ATOM 1066 N N . VAL A 1 140 ? -3.868 11.891 1.845 1.00 95.62 140 VAL A N 1
ATOM 1067 C CA . VAL A 1 140 ? -2.447 11.653 1.622 1.00 95.62 140 VAL A CA 1
ATOM 1068 C C . VAL A 1 140 ? -2.263 10.168 1.342 1.00 95.62 140 VAL A C 1
ATOM 1070 O O . VAL A 1 140 ? -2.800 9.339 2.073 1.00 95.62 140 VAL A O 1
ATOM 1073 N N . SER A 1 141 ? -1.560 9.839 0.264 1.00 96.69 141 SER A N 1
ATOM 1074 C CA . SER A 1 141 ? -1.342 8.481 -0.230 1.00 96.69 141 SER A CA 1
ATOM 1075 C C . SER A 1 141 ? 0.106 8.338 -0.673 1.00 96.69 141 SER A C 1
ATOM 1077 O O . SER A 1 141 ? 0.547 9.061 -1.561 1.00 96.69 141 SER A O 1
ATOM 1079 N N . LEU A 1 142 ? 0.850 7.416 -0.073 1.00 97.31 142 LEU A N 1
ATOM 1080 C CA . LEU A 1 142 ? 2.229 7.130 -0.452 1.00 97.31 142 LEU A CA 1
ATOM 1081 C C . LEU A 1 142 ? 2.328 5.713 -1.011 1.00 97.31 142 LEU A C 1
ATOM 1083 O O . LEU A 1 142 ? 1.709 4.782 -0.488 1.00 97.31 142 LEU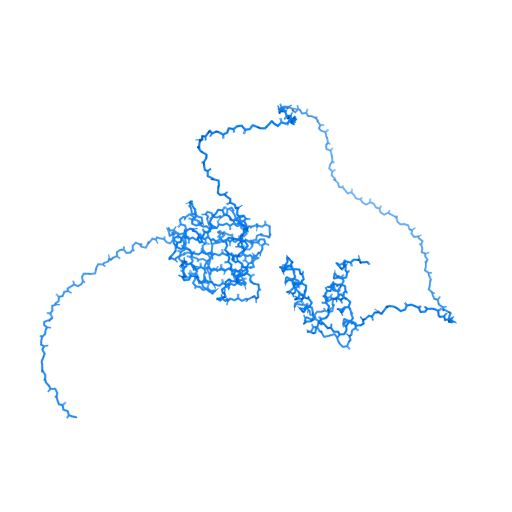 A O 1
ATOM 1087 N N . ILE A 1 143 ? 3.138 5.581 -2.056 1.00 98.06 143 ILE A N 1
ATOM 1088 C CA . ILE A 1 143 ? 3.552 4.314 -2.658 1.00 98.06 143 ILE A CA 1
ATOM 1089 C C . ILE A 1 143 ? 5.071 4.281 -2.569 1.00 98.06 143 ILE A C 1
ATOM 1091 O O . ILE A 1 143 ? 5.711 5.185 -3.098 1.00 98.06 143 ILE A O 1
ATOM 1095 N N . GLU A 1 144 ? 5.633 3.273 -1.904 1.00 97.62 144 GLU A N 1
ATOM 1096 C CA . GLU A 1 144 ? 7.069 3.142 -1.626 1.00 97.62 144 GLU A CA 1
ATOM 1097 C C . GLU A 1 144 ? 7.591 1.802 -2.179 1.00 97.62 144 GLU A C 1
ATOM 1099 O O . GLU A 1 144 ? 7.663 0.811 -1.444 1.00 97.62 144 GLU A O 1
ATOM 1104 N N . PRO A 1 145 ? 7.926 1.728 -3.481 1.00 97.75 145 PRO A N 1
ATOM 1105 C CA . PRO A 1 145 ? 8.354 0.483 -4.125 1.00 97.75 145 PRO A CA 1
ATOM 1106 C C . PRO A 1 145 ? 9.622 -0.143 -3.541 1.00 97.75 145 PRO A C 1
ATOM 1108 O O . PRO A 1 145 ? 9.724 -1.369 -3.493 1.00 97.75 145 PRO A O 1
ATOM 1111 N N . ALA A 1 146 ? 10.579 0.653 -3.060 1.00 95.19 146 ALA A N 1
ATOM 1112 C CA . ALA A 1 146 ? 11.793 0.142 -2.420 1.00 95.19 146 ALA A CA 1
ATOM 1113 C C . ALA A 1 146 ? 11.496 -0.753 -1.200 1.00 95.19 146 ALA A C 1
ATOM 1115 O O . ALA A 1 146 ? 12.204 -1.734 -0.960 1.00 95.19 146 ALA A O 1
ATOM 1116 N N . ASP A 1 147 ? 10.405 -0.452 -0.492 1.00 95.56 147 ASP A N 1
ATOM 1117 C CA . ASP A 1 147 ? 9.957 -1.127 0.727 1.00 95.56 147 ASP A CA 1
ATOM 1118 C C . ASP A 1 147 ? 8.711 -2.008 0.528 1.00 95.56 147 ASP A C 1
ATOM 1120 O O . ASP A 1 147 ? 8.202 -2.560 1.509 1.00 95.56 147 ASP A O 1
ATOM 1124 N N . ASP A 1 148 ? 8.201 -2.117 -0.706 1.00 97.44 148 ASP A N 1
ATOM 1125 C CA . ASP A 1 148 ? 6.963 -2.839 -1.032 1.00 97.44 148 ASP A CA 1
ATOM 1126 C C . ASP A 1 148 ? 5.758 -2.360 -0.193 1.00 97.44 148 ASP A C 1
ATOM 1128 O O . ASP A 1 148 ? 4.894 -3.144 0.199 1.00 97.44 148 ASP A O 1
ATOM 1132 N N . ARG A 1 149 ? 5.703 -1.063 0.140 1.00 97.38 149 ARG A N 1
ATOM 1133 C CA . ARG A 1 149 ? 4.807 -0.522 1.175 1.00 97.38 149 ARG A CA 1
ATOM 1134 C C . ARG A 1 149 ? 3.910 0.589 0.651 1.00 97.38 149 ARG A C 1
ATOM 1136 O O . ARG A 1 149 ? 4.343 1.461 -0.097 1.00 97.38 149 ARG A O 1
ATOM 1143 N N . PHE A 1 150 ? 2.659 0.596 1.102 1.00 98.25 150 PHE A N 1
ATOM 1144 C CA . PHE A 1 150 ? 1.728 1.683 0.828 1.00 98.25 150 PHE A CA 1
ATOM 1145 C C . PHE A 1 150 ? 0.989 2.142 2.083 1.00 98.25 150 PHE A C 1
ATOM 1147 O O . PHE A 1 150 ? 0.843 1.423 3.078 1.00 98.25 150 PHE A O 1
ATOM 1154 N N . CYS A 1 151 ? 0.476 3.360 2.009 1.00 97.88 151 CYS A N 1
ATOM 1155 C CA . CYS A 1 151 ? -0.434 3.907 2.996 1.00 97.88 151 CYS A CA 1
ATOM 1156 C C . CYS A 1 151 ? -1.281 5.000 2.360 1.00 97.88 151 CYS A C 1
ATOM 1158 O O . CYS A 1 151 ? -0.781 5.817 1.593 1.00 97.88 151 CYS A O 1
ATOM 1160 N N . ILE A 1 152 ? -2.557 5.055 2.716 1.00 97.88 152 ILE A N 1
ATOM 1161 C CA . ILE A 1 152 ? -3.445 6.159 2.359 1.00 97.88 152 ILE A CA 1
ATOM 1162 C C . ILE A 1 152 ? -4.334 6.500 3.546 1.00 97.88 152 ILE A C 1
ATOM 1164 O O . ILE A 1 152 ? -4.794 5.620 4.273 1.00 97.88 152 ILE A O 1
ATOM 1168 N N . ARG A 1 153 ? -4.579 7.792 3.745 1.00 97.31 153 ARG A N 1
ATOM 1169 C CA . ARG A 1 153 ? -5.539 8.312 4.713 1.00 97.31 153 ARG A CA 1
ATOM 1170 C C . ARG A 1 153 ? -6.388 9.380 4.043 1.00 97.31 153 ARG A C 1
ATOM 1172 O O . ARG A 1 153 ? -5.852 10.262 3.377 1.00 97.31 153 ARG A O 1
ATOM 1179 N N . CYS A 1 154 ? -7.694 9.304 4.257 1.00 96.56 154 CYS A N 1
ATOM 1180 C CA . CYS A 1 154 ? -8.666 10.299 3.832 1.00 96.56 154 CYS A CA 1
ATOM 1181 C C . CYS A 1 154 ? -9.211 11.025 5.059 1.00 96.56 154 CYS A C 1
ATOM 1183 O O . CYS A 1 154 ? -9.673 10.382 6.003 1.00 96.56 154 CYS A O 1
ATOM 1185 N N . CYS A 1 155 ? -9.133 12.355 5.059 1.00 94.62 155 CYS A N 1
ATOM 1186 C CA . CYS A 1 155 ? -9.361 13.186 6.237 1.00 94.62 155 CYS A CA 1
ATOM 1187 C C . CYS A 1 155 ? -10.357 14.309 5.972 1.00 94.62 155 CYS A C 1
ATOM 1189 O O . CYS A 1 155 ? -10.403 14.888 4.885 1.00 94.62 155 CYS A O 1
ATOM 1191 N N . THR A 1 156 ? -11.089 14.705 7.013 1.00 90.00 156 THR A N 1
ATOM 1192 C CA . THR A 1 156 ? -11.842 15.965 6.996 1.00 90.00 156 THR A CA 1
ATOM 1193 C C . THR A 1 156 ? -10.987 17.186 7.291 1.00 90.00 156 THR A C 1
ATOM 1195 O O . THR A 1 156 ? -11.322 18.272 6.829 1.00 90.00 156 THR A O 1
ATOM 1198 N N . ASN A 1 157 ? -9.887 17.022 8.032 1.00 88.06 157 ASN A N 1
ATOM 1199 C CA . ASN A 1 157 ? -8.986 18.110 8.404 1.00 88.06 157 ASN A CA 1
ATOM 1200 C C . ASN A 1 157 ? -7.577 17.865 7.860 1.00 88.06 157 ASN A C 1
ATOM 1202 O O . ASN A 1 157 ? -7.071 16.743 7.873 1.00 88.06 157 ASN A O 1
ATOM 1206 N N . THR A 1 158 ? -6.901 18.938 7.459 1.00 86.56 158 THR A N 1
ATOM 1207 C CA . THR A 1 158 ? -5.507 18.889 6.988 1.00 86.56 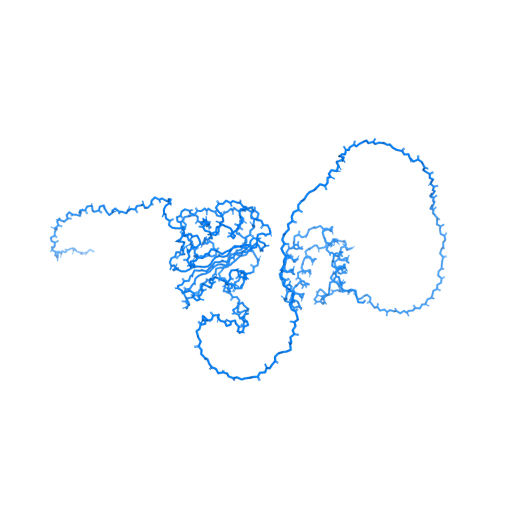158 THR A CA 1
ATOM 1208 C C . THR A 1 158 ? -4.518 18.463 8.075 1.00 86.56 158 THR A C 1
ATOM 1210 O O . THR A 1 158 ? -3.445 17.961 7.767 1.00 86.56 158 THR A O 1
ATOM 1213 N N . THR A 1 159 ? -4.861 18.613 9.357 1.00 86.75 159 THR A N 1
ATOM 1214 C CA . THR A 1 159 ? -4.008 18.186 10.480 1.00 86.75 159 THR A CA 1
ATOM 1215 C C . THR A 1 159 ? -3.861 16.669 10.579 1.00 86.75 159 THR A C 1
ATOM 1217 O O . THR A 1 159 ? -2.830 16.187 11.050 1.00 86.75 159 THR A O 1
ATOM 1220 N N . ASP A 1 160 ? -4.875 15.925 10.128 1.00 87.25 160 ASP A N 1
ATOM 1221 C CA . ASP A 1 160 ? -4.900 14.459 10.152 1.00 87.25 160 ASP A CA 1
ATOM 1222 C C . ASP A 1 160 ? -4.229 13.854 8.906 1.00 87.25 160 ASP A C 1
ATOM 1224 O O . ASP A 1 160 ? -3.731 12.726 8.952 1.00 87.25 160 ASP A O 1
ATOM 1228 N N . CYS A 1 161 ? -4.162 14.628 7.818 1.00 88.25 161 CYS A N 1
ATOM 1229 C CA . CYS A 1 161 ? -3.509 14.295 6.553 1.00 88.25 161 CYS A CA 1
ATOM 1230 C C . CYS A 1 161 ? -2.274 15.184 6.378 1.00 88.25 161 CYS A C 1
ATOM 1232 O O . CYS A 1 161 ? -2.311 16.199 5.687 1.00 88.25 161 CYS A O 1
ATOM 1234 N N . ARG A 1 162 ? -1.175 14.820 7.046 1.00 81.75 162 ARG A N 1
ATOM 1235 C CA . ARG A 1 162 ? 0.070 15.597 7.018 1.00 81.75 162 ARG A CA 1
ATOM 1236 C C . ARG A 1 162 ? 0.725 15.523 5.636 1.00 81.75 162 ARG A C 1
ATOM 1238 O O . ARG A 1 162 ? 1.410 14.555 5.320 1.00 81.75 162 ARG A O 1
ATOM 1245 N N . THR A 1 163 ? 0.534 16.560 4.834 1.00 79.12 163 THR A N 1
ATOM 1246 C CA . THR A 1 163 ? 1.164 16.709 3.517 1.00 79.12 163 THR A CA 1
ATOM 1247 C C . THR A 1 163 ? 2.514 17.429 3.628 1.00 79.12 163 THR A C 1
ATOM 1249 O O . THR A 1 163 ? 2.798 18.085 4.634 1.00 79.12 163 THR A O 1
ATOM 1252 N N . GLY A 1 164 ? 3.384 17.292 2.622 1.00 73.50 164 GLY A N 1
ATOM 1253 C CA . GLY A 1 164 ? 4.683 17.991 2.588 1.00 73.50 164 GLY A CA 1
ATOM 1254 C C . GLY A 1 164 ? 5.780 17.392 3.483 1.00 73.50 164 GLY A C 1
ATOM 1255 O O . GLY A 1 164 ? 6.834 17.998 3.666 1.00 73.50 164 GLY A O 1
ATOM 1256 N N . ILE A 1 165 ? 5.545 16.198 4.031 1.00 78.19 165 ILE A N 1
ATOM 1257 C CA . ILE A 1 165 ? 6.524 15.391 4.781 1.00 78.19 165 ILE A CA 1
ATOM 1258 C C . ILE A 1 165 ? 6.701 13.997 4.149 1.00 78.19 165 ILE A C 1
ATOM 1260 O O . ILE A 1 165 ? 7.014 13.028 4.836 1.00 78.19 165 ILE A O 1
ATOM 1264 N N . SER A 1 166 ? 6.488 13.896 2.834 1.00 71.81 166 SER A N 1
ATOM 1265 C CA . SER A 1 166 ? 6.533 12.644 2.064 1.00 71.81 166 SER A CA 1
ATOM 1266 C C . SER A 1 166 ? 7.873 11.915 2.144 1.00 71.81 166 SER A C 1
ATOM 1268 O O . SER A 1 166 ? 7.886 10.694 2.218 1.00 71.81 166 SER A O 1
ATOM 1270 N N . GLN A 1 167 ? 8.985 12.652 2.233 1.00 80.44 167 GLN A N 1
ATOM 1271 C CA . GLN A 1 167 ? 10.347 12.100 2.323 1.00 80.44 167 GLN A CA 1
ATOM 1272 C C . GLN A 1 167 ? 10.585 11.202 3.547 1.00 80.44 167 GLN A C 1
ATOM 1274 O O . GLN A 1 167 ? 11.576 10.483 3.595 1.00 80.44 167 GLN A O 1
ATOM 1279 N N . TYR A 1 168 ? 9.715 11.261 4.560 1.00 86.44 168 TYR A N 1
ATOM 1280 C CA . TYR A 1 168 ? 9.825 10.395 5.734 1.00 86.44 168 TYR A CA 1
ATOM 1281 C C . TYR A 1 168 ? 9.102 9.053 5.584 1.00 86.44 168 TYR A C 1
ATOM 1283 O O . TYR A 1 168 ? 9.249 8.188 6.450 1.00 86.44 168 TYR A O 1
ATOM 1291 N N . GLY A 1 169 ? 8.290 8.904 4.539 1.00 91.25 169 GLY A N 1
ATOM 1292 C CA . GLY A 1 169 ? 7.621 7.658 4.223 1.00 91.25 169 GLY A CA 1
ATOM 1293 C C . GLY A 1 169 ? 6.400 7.309 5.077 1.00 91.25 169 GLY A C 1
ATOM 1294 O O . GLY A 1 169 ? 6.034 7.997 6.040 1.00 91.25 169 GLY A O 1
ATOM 1295 N N . CYS A 1 170 ? 5.750 6.201 4.728 1.00 94.31 170 CYS A N 1
ATOM 1296 C CA . CYS A 1 170 ? 4.439 5.818 5.247 1.00 94.31 170 CYS A CA 1
ATOM 1297 C C . CYS A 1 170 ? 4.380 5.738 6.764 1.00 94.31 170 CYS A C 1
ATOM 1299 O O . CYS A 1 170 ? 3.507 6.342 7.388 1.00 94.31 170 CYS A O 1
ATOM 1301 N N . ARG A 1 171 ? 5.355 5.055 7.373 1.00 90.81 171 ARG A N 1
ATOM 1302 C CA . ARG A 1 171 ? 5.411 4.849 8.828 1.00 90.81 171 ARG A CA 1
ATOM 1303 C C . ARG A 1 171 ? 5.448 6.160 9.614 1.00 90.81 171 ARG A C 1
ATOM 1305 O O . ARG A 1 171 ? 5.029 6.184 10.768 1.00 90.81 171 ARG A O 1
ATOM 1312 N N . ARG A 1 172 ? 5.945 7.245 9.009 1.00 89.50 172 ARG A N 1
ATOM 1313 C CA . ARG A 1 172 ? 5.992 8.570 9.633 1.00 89.50 172 ARG A CA 1
ATOM 1314 C C . ARG A 1 172 ? 4.755 9.408 9.327 1.00 89.50 172 ARG A C 1
ATOM 1316 O O . ARG A 1 172 ? 4.298 10.137 10.207 1.00 89.50 172 ARG A O 1
ATOM 1323 N N . VAL A 1 173 ? 4.260 9.352 8.091 1.00 90.81 173 VAL A N 1
ATOM 1324 C CA . VAL A 1 173 ? 3.158 10.203 7.619 1.00 90.81 173 VAL A CA 1
ATOM 1325 C C . VAL A 1 173 ? 1.807 9.700 8.127 1.00 90.81 173 VAL A C 1
ATOM 1327 O O . VAL A 1 173 ? 0.999 10.491 8.618 1.00 90.81 173 VAL A O 1
ATOM 1330 N N . ILE A 1 174 ? 1.580 8.387 8.061 1.00 92.50 174 ILE A N 1
ATOM 1331 C CA . ILE A 1 174 ? 0.359 7.721 8.513 1.00 92.50 174 ILE A CA 1
ATOM 1332 C C . ILE A 1 174 ? 0.743 6.705 9.588 1.00 92.50 174 ILE A C 1
ATOM 1334 O O . ILE A 1 174 ? 1.254 5.622 9.298 1.00 92.50 174 ILE A O 1
ATOM 1338 N N . SER A 1 175 ? 0.456 7.039 10.846 1.00 89.69 175 SER A N 1
ATOM 1339 C CA . SER A 1 175 ? 0.447 6.055 11.933 1.00 89.69 175 SER A CA 1
ATOM 1340 C C . SER A 1 175 ? -0.556 4.944 11.605 1.00 89.69 175 SER A C 1
ATOM 1342 O O . SER A 1 175 ? -1.675 5.223 11.173 1.00 89.69 175 SER A O 1
ATOM 1344 N N . GLY A 1 176 ? -0.167 3.679 11.766 1.00 87.50 176 GLY A N 1
ATOM 1345 C CA . GLY A 1 176 ? -0.969 2.549 11.294 1.00 87.50 176 GLY A CA 1
ATOM 1346 C C . GLY A 1 176 ? -0.436 1.190 11.723 1.00 87.50 176 GLY A C 1
ATOM 1347 O O . GLY A 1 176 ? 0.605 1.097 12.381 1.00 87.50 176 GLY A O 1
ATOM 1348 N N . ASN A 1 177 ? -1.162 0.141 11.342 1.00 87.62 177 ASN A N 1
ATOM 1349 C CA . ASN A 1 177 ? -0.662 -1.226 11.392 1.00 87.62 177 ASN A CA 1
ATOM 1350 C C . ASN A 1 177 ? 0.122 -1.520 10.101 1.00 87.62 177 ASN A C 1
ATOM 1352 O O . ASN A 1 177 ? -0.406 -1.383 9.002 1.00 87.62 177 ASN A O 1
ATOM 1356 N N . TYR A 1 178 ? 1.386 -1.903 10.243 1.00 89.38 178 TYR A N 1
ATOM 1357 C CA . TYR A 1 178 ? 2.273 -2.270 9.135 1.00 89.38 178 TYR A CA 1
ATOM 1358 C C . TYR A 1 178 ? 2.853 -3.671 9.358 1.00 89.38 178 TYR A C 1
ATOM 1360 O O . TYR A 1 178 ? 4.047 -3.898 9.120 1.00 89.38 178 TYR A O 1
ATOM 1368 N N . ASP A 1 179 ? 2.034 -4.572 9.891 1.00 85.38 179 ASP A N 1
ATOM 1369 C CA . ASP A 1 179 ? 2.331 -5.997 9.956 1.00 85.38 179 ASP A CA 1
ATOM 1370 C C . ASP A 1 179 ? 2.348 -6.605 8.538 1.00 85.38 179 ASP A C 1
ATOM 1372 O O . ASP A 1 179 ? 1.656 -6.154 7.630 1.00 85.38 179 ASP A O 1
ATOM 1376 N N . TYR A 1 180 ? 3.203 -7.602 8.328 1.00 80.25 180 TYR A N 1
ATOM 1377 C CA . TYR A 1 180 ? 3.374 -8.298 7.050 1.00 80.25 180 TYR A CA 1
ATOM 1378 C C . TYR A 1 180 ? 2.746 -9.703 7.082 1.00 80.25 180 TYR A C 1
ATOM 1380 O O . TYR A 1 180 ? 3.031 -10.540 6.234 1.00 80.25 180 TYR A O 1
ATOM 1388 N N . SER A 1 181 ? 1.893 -10.010 8.061 1.00 75.56 181 SER A N 1
ATOM 1389 C CA . SER A 1 181 ? 1.356 -11.358 8.311 1.00 75.56 181 SER A CA 1
ATOM 1390 C C . SER A 1 181 ? 0.416 -11.924 7.226 1.00 75.56 181 SER A C 1
ATOM 1392 O O . SER A 1 181 ? -0.209 -12.962 7.437 1.00 75.56 181 SER A O 1
ATOM 1394 N N . GLY A 1 182 ? 0.332 -11.302 6.044 1.00 63.12 182 GLY A N 1
ATOM 1395 C CA . GLY A 1 182 ? -0.505 -11.772 4.934 1.00 63.12 182 GLY A CA 1
ATOM 1396 C C . GLY A 1 182 ? -1.999 -11.513 5.141 1.00 63.12 182 GLY A C 1
ATOM 1397 O O . GLY A 1 182 ? -2.824 -12.125 4.464 1.00 63.12 182 GLY A O 1
ATOM 1398 N N . THR A 1 183 ? -2.369 -10.666 6.105 1.00 80.69 183 THR A N 1
ATOM 1399 C CA . THR A 1 183 ? -3.763 -10.446 6.490 1.00 80.69 183 THR A CA 1
ATOM 1400 C C . THR A 1 183 ? -4.376 -9.221 5.819 1.00 80.69 183 THR A C 1
ATOM 1402 O O . THR A 1 183 ? -3.723 -8.218 5.524 1.00 80.69 183 THR A O 1
ATOM 1405 N N . PHE A 1 184 ? -5.682 -9.335 5.591 1.00 87.56 184 PHE A N 1
ATOM 1406 C CA . PHE A 1 184 ? -6.574 -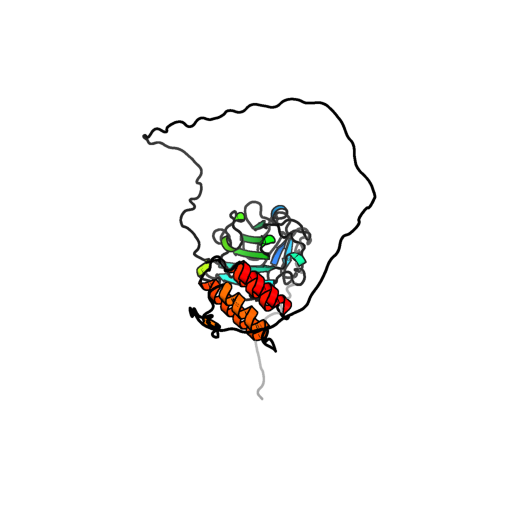8.241 5.238 1.00 87.56 184 PHE A CA 1
ATOM 1407 C C . PHE A 1 184 ? -7.504 -8.057 6.435 1.00 87.56 184 PHE A C 1
ATOM 1409 O O . PHE A 1 184 ? -8.366 -8.905 6.679 1.00 87.56 184 PHE A O 1
ATOM 1416 N N . ASP A 1 185 ? -7.290 -7.018 7.238 1.00 85.06 185 ASP A N 1
ATOM 1417 C CA . ASP A 1 185 ? -7.955 -6.876 8.532 1.00 85.06 185 ASP A CA 1
ATOM 1418 C C . ASP A 1 185 ? -8.332 -5.434 8.887 1.00 85.06 185 ASP A C 1
ATOM 1420 O O . ASP A 1 185 ? -7.982 -4.473 8.209 1.00 85.06 185 ASP A O 1
ATOM 1424 N N . ASN A 1 186 ? -9.099 -5.305 9.970 1.00 77.00 186 ASN A N 1
ATOM 1425 C CA . ASN A 1 186 ? -9.555 -4.029 10.514 1.00 77.00 186 ASN A CA 1
ATOM 1426 C C . ASN A 1 186 ? -8.886 -3.750 11.871 1.00 77.00 186 ASN A C 1
ATOM 1428 O O . ASN A 1 186 ? -9.561 -3.383 12.838 1.00 77.00 186 ASN A O 1
ATOM 1432 N N . VAL A 1 187 ? -7.586 -4.042 11.990 1.00 68.19 187 VAL A N 1
ATOM 1433 C CA . VAL A 1 187 ? -6.864 -3.907 13.260 1.00 68.19 187 VAL A CA 1
ATOM 1434 C C . VAL A 1 187 ? -6.461 -2.443 13.478 1.00 68.19 187 VAL A C 1
ATOM 1436 O O . VAL A 1 187 ? -5.790 -1.857 12.625 1.00 68.19 187 VAL A O 1
ATOM 1439 N N . PRO A 1 188 ? -6.829 -1.833 14.622 1.00 61.97 188 PRO A N 1
ATOM 1440 C CA . PRO A 1 188 ? -6.394 -0.484 14.955 1.00 61.97 188 PRO A CA 1
ATOM 1441 C C . PRO A 1 188 ? -4.862 -0.349 14.972 1.00 61.97 188 PRO A C 1
ATOM 1443 O O . PRO A 1 188 ? -4.167 -1.311 15.305 1.00 61.97 188 PRO A O 1
ATOM 1446 N N . PRO A 1 189 ? -4.315 0.846 14.684 1.00 61.72 189 PRO A N 1
ATOM 1447 C CA . PRO A 1 189 ? -2.897 1.124 14.859 1.00 61.72 189 PRO A CA 1
ATOM 1448 C C . PRO A 1 189 ? -2.456 0.753 16.281 1.00 61.72 189 PRO A C 1
ATOM 1450 O O . PRO A 1 189 ? -3.110 1.146 17.250 1.00 61.72 189 PRO A O 1
ATOM 1453 N N . SER A 1 190 ? -1.352 0.011 16.421 1.00 57.59 190 SER A N 1
ATOM 1454 C CA . SER A 1 190 ? -0.773 -0.242 17.747 1.00 57.59 190 SER A CA 1
ATOM 1455 C C . SER A 1 190 ? -0.407 1.098 18.409 1.00 57.59 190 SER A C 1
ATOM 1457 O O . SER A 1 190 ? 0.156 1.962 17.722 1.00 57.59 190 SER A O 1
ATOM 1459 N N . PRO A 1 191 ? -0.673 1.292 19.717 1.00 46.34 191 PRO A N 1
ATOM 1460 C CA . PRO A 1 191 ? -0.343 2.529 20.436 1.00 46.34 191 PRO A CA 1
ATOM 1461 C C . PRO A 1 191 ? 1.147 2.909 20.371 1.00 46.34 191 PRO A C 1
ATOM 1463 O O . PRO A 1 191 ? 1.489 4.080 20.538 1.00 46.34 191 PRO A O 1
ATOM 1466 N N . ASP A 1 192 ? 2.031 1.965 20.042 1.00 43.94 192 ASP A N 1
ATOM 1467 C CA . ASP A 1 192 ? 3.468 2.212 19.869 1.00 43.94 192 ASP A CA 1
ATOM 1468 C C . ASP A 1 192 ? 3.799 3.060 18.620 1.00 43.94 192 ASP A C 1
ATOM 1470 O O . ASP A 1 192 ? 4.883 3.636 18.530 1.00 43.94 192 ASP A O 1
ATOM 1474 N N . ASN A 1 193 ? 2.858 3.201 17.675 1.00 46.66 193 ASN A N 1
ATOM 1475 C CA . ASN A 1 193 ? 3.031 3.974 16.438 1.00 46.66 193 ASN A CA 1
ATOM 1476 C C . ASN A 1 193 ? 2.422 5.388 16.489 1.00 46.66 193 ASN A C 1
ATOM 1478 O O . ASN A 1 193 ? 2.597 6.154 15.541 1.00 46.66 193 ASN A O 1
ATOM 1482 N N . GLU A 1 194 ? 1.720 5.769 17.563 1.00 40.25 194 GLU A N 1
ATOM 1483 C CA . GLU A 1 194 ? 1.211 7.144 17.715 1.00 40.25 194 GLU A CA 1
ATOM 1484 C C . GLU A 1 194 ? 2.233 8.096 18.357 1.00 40.25 194 GLU A C 1
ATOM 1486 O O . GLU A 1 194 ? 2.113 9.311 18.206 1.00 40.25 194 GLU A O 1
ATOM 1491 N N . ASN A 1 195 ? 3.277 7.571 19.016 1.00 35.19 195 ASN A N 1
ATOM 1492 C CA . ASN A 1 195 ? 4.108 8.360 19.931 1.00 35.19 195 ASN A CA 1
ATOM 1493 C C . ASN A 1 195 ? 5.614 8.404 19.629 1.00 35.19 195 ASN A C 1
ATOM 1495 O O . ASN A 1 195 ? 6.407 8.755 20.500 1.00 35.19 195 ASN A O 1
ATOM 1499 N N . VAL A 1 196 ? 6.040 8.156 18.388 1.00 37.50 196 VAL A N 1
ATOM 1500 C CA . VAL A 1 196 ? 7.417 8.487 17.970 1.00 37.50 196 VAL A CA 1
ATOM 1501 C C . VAL A 1 196 ? 7.453 9.899 17.390 1.00 37.50 196 VAL A C 1
ATOM 1503 O O . VAL A 1 196 ? 7.855 10.116 16.255 1.00 37.50 196 VAL A O 1
ATOM 1506 N N . MET A 1 197 ? 6.994 10.908 18.129 1.00 39.69 197 MET A N 1
ATOM 1507 C CA . MET A 1 197 ? 7.302 12.306 17.816 1.00 39.69 197 MET A CA 1
ATOM 1508 C C . MET A 1 197 ? 8.350 12.782 18.828 1.00 39.69 197 MET A C 1
ATOM 1510 O O . MET A 1 197 ? 8.018 12.883 20.007 1.00 39.69 197 MET A O 1
ATOM 1514 N N . PRO A 1 198 ? 9.602 13.097 18.436 1.00 31.22 198 PRO A N 1
ATOM 1515 C CA . PRO A 1 198 ? 10.406 13.971 19.273 1.00 31.22 198 PRO A CA 1
ATOM 1516 C C . PRO A 1 198 ? 9.685 15.328 19.333 1.00 31.22 198 PRO A C 1
ATOM 1518 O O . PRO A 1 198 ? 9.243 15.829 18.289 1.00 31.22 198 PRO A O 1
ATOM 1521 N N . PRO A 1 199 ? 9.512 15.932 20.520 1.00 36.53 199 PRO A N 1
ATOM 1522 C CA . PRO A 1 199 ? 9.053 17.304 20.583 1.00 36.53 199 PRO A CA 1
ATOM 1523 C C . PRO A 1 199 ? 10.131 18.170 19.926 1.00 36.53 199 PRO A C 1
ATOM 1525 O O . PRO A 1 199 ? 11.321 17.934 20.127 1.00 36.53 199 PRO A O 1
ATOM 1528 N N . ASN A 1 200 ? 9.695 19.197 19.196 1.00 38.34 200 ASN A N 1
ATOM 1529 C CA . ASN A 1 200 ? 10.521 20.283 18.659 1.00 38.34 200 ASN A CA 1
ATOM 1530 C C . ASN A 1 200 ? 11.055 20.110 17.219 1.00 38.34 200 ASN A C 1
ATOM 1532 O O . ASN A 1 200 ? 12.257 20.087 16.975 1.00 38.34 200 ASN A O 1
ATOM 1536 N N . ALA A 1 201 ? 10.148 20.115 16.240 1.00 32.59 201 ALA A N 1
ATOM 1537 C CA . ALA A 1 201 ? 10.433 20.725 14.940 1.00 32.59 201 ALA A CA 1
ATOM 1538 C C . ALA A 1 201 ? 9.606 22.011 14.853 1.00 32.59 201 ALA A C 1
ATOM 1540 O O . ALA A 1 201 ? 8.435 22.004 14.475 1.00 32.59 201 ALA A O 1
ATOM 1541 N N . THR A 1 202 ? 10.192 23.110 15.319 1.00 29.27 202 THR A N 1
ATOM 1542 C CA . THR A 1 202 ? 9.601 24.441 15.230 1.00 29.27 202 THR A CA 1
ATOM 1543 C C . THR A 1 202 ? 9.424 24.804 13.758 1.00 29.27 202 THR A C 1
ATOM 1545 O O . THR A 1 202 ? 10.369 24.766 12.974 1.00 29.27 202 THR A O 1
ATOM 1548 N N . GLN A 1 203 ? 8.192 25.143 13.395 1.00 29.98 203 GLN A N 1
ATOM 1549 C CA . GLN A 1 203 ? 7.796 25.698 12.107 1.00 29.98 203 GLN A CA 1
ATOM 1550 C C . GLN A 1 203 ? 8.685 26.912 11.743 1.00 29.98 203 GLN A C 1
ATOM 1552 O O . GLN A 1 203 ? 8.877 27.778 12.602 1.00 29.98 203 GLN A O 1
ATOM 1557 N N . PRO A 1 204 ? 9.204 27.051 10.507 1.00 29.61 204 PRO A N 1
ATOM 1558 C CA . PRO A 1 204 ? 9.854 28.287 10.100 1.00 29.61 204 PRO A CA 1
ATOM 1559 C C . PRO A 1 204 ? 8.769 29.342 9.863 1.00 29.61 204 PRO A C 1
ATOM 1561 O O . PRO A 1 204 ? 8.081 29.344 8.844 1.00 29.61 204 PRO A O 1
ATOM 1564 N N . THR A 1 205 ? 8.578 30.230 10.836 1.00 30.73 205 THR A N 1
ATOM 1565 C CA . THR A 1 205 ? 7.773 31.440 10.663 1.00 30.73 205 THR A CA 1
ATOM 1566 C C . THR A 1 205 ? 8.572 32.479 9.885 1.00 30.73 205 THR A C 1
ATOM 1568 O O . THR A 1 205 ? 9.700 32.809 10.253 1.00 30.73 205 THR A O 1
ATOM 1571 N N . ASN A 1 206 ? 7.952 33.004 8.827 1.00 33.81 206 ASN A N 1
ATOM 1572 C CA . ASN A 1 206 ? 8.411 34.137 8.031 1.00 33.81 206 ASN A CA 1
ATOM 1573 C C . ASN A 1 206 ? 8.951 35.285 8.895 1.00 33.81 206 ASN A C 1
ATOM 1575 O O . ASN A 1 206 ? 8.305 35.732 9.843 1.00 33.81 206 ASN A O 1
ATOM 1579 N N . GLY A 1 207 ? 10.132 35.781 8.526 1.00 32.62 207 GLY A N 1
ATOM 1580 C CA . GLY A 1 207 ? 10.781 36.902 9.188 1.00 32.62 207 GLY A CA 1
ATOM 1581 C C . GLY A 1 207 ? 10.041 38.221 8.976 1.00 32.62 207 GLY A C 1
ATOM 1582 O O . GLY A 1 207 ? 9.682 38.582 7.858 1.00 32.62 207 GLY A O 1
ATOM 1583 N N . THR A 1 208 ? 9.876 38.982 10.056 1.00 28.14 208 THR A N 1
ATOM 1584 C CA . THR A 1 208 ? 9.797 40.448 10.043 1.00 28.14 208 THR A CA 1
ATOM 1585 C C . THR A 1 208 ? 10.355 40.970 11.375 1.00 28.14 208 THR A C 1
ATOM 1587 O O . THR A 1 208 ? 10.144 40.376 12.428 1.00 28.14 208 THR A O 1
ATOM 1590 N N . ALA A 1 209 ? 11.160 42.028 11.286 1.00 32.03 209 ALA A N 1
ATOM 1591 C CA . ALA A 1 209 ? 12.120 42.525 12.273 1.00 32.03 209 ALA A CA 1
ATOM 1592 C C . ALA A 1 209 ? 11.532 43.104 13.579 1.00 32.03 209 ALA A C 1
ATOM 1594 O O . ALA A 1 209 ? 10.469 43.714 13.542 1.00 32.03 209 ALA A O 1
ATOM 1595 N N . SER A 1 210 ? 12.298 43.051 14.687 1.00 28.05 210 SER A N 1
ATOM 1596 C CA . SER A 1 210 ? 12.798 44.249 15.408 1.00 28.05 210 SER A CA 1
ATOM 1597 C C . SER A 1 210 ? 13.607 43.920 16.689 1.00 28.05 210 SER A C 1
ATOM 1599 O O . SER A 1 210 ? 13.124 43.230 17.577 1.00 28.05 210 SER A O 1
ATOM 1601 N N . ALA A 1 211 ? 14.824 44.481 16.734 1.00 31.47 211 ALA A N 1
ATOM 1602 C CA . ALA A 1 211 ? 15.608 45.072 17.837 1.00 31.47 211 ALA A CA 1
ATOM 1603 C C . ALA A 1 211 ? 15.819 44.406 19.226 1.00 31.47 211 ALA A C 1
ATOM 1605 O O . ALA A 1 211 ? 14.892 44.174 19.994 1.00 31.47 211 ALA A O 1
ATOM 1606 N N . GLY A 1 212 ? 17.111 44.368 19.607 1.00 29.77 212 GLY A N 1
ATOM 1607 C CA . GLY A 1 212 ? 17.657 44.284 20.976 1.00 29.77 212 GLY A CA 1
ATOM 1608 C C . GLY A 1 212 ? 18.453 42.994 21.201 1.00 29.77 212 GLY A C 1
ATOM 1609 O O . GLY A 1 212 ? 17.888 41.920 21.110 1.00 29.77 212 GLY A O 1
ATOM 1610 N N . GLY A 1 213 ? 19.754 42.942 21.478 1.00 29.75 213 GLY A N 1
ATOM 1611 C CA . GLY A 1 213 ? 20.773 43.924 21.828 1.00 29.75 213 GLY A CA 1
ATOM 1612 C C . GLY A 1 213 ? 21.852 43.180 22.635 1.00 29.75 213 GLY A C 1
ATOM 1613 O O . GLY A 1 213 ? 21.515 42.576 23.645 1.00 29.75 213 GLY A O 1
ATOM 1614 N N . SER A 1 214 ? 23.114 43.264 22.188 1.00 29.39 214 SER A N 1
ATOM 1615 C CA . SER A 1 214 ? 24.365 42.904 22.900 1.00 29.39 214 SER A CA 1
ATOM 1616 C C . SER A 1 214 ? 24.637 41.417 23.204 1.00 29.39 214 SER A C 1
ATOM 1618 O O . SER A 1 214 ? 23.753 40.674 23.589 1.00 29.39 214 SER A O 1
ATOM 1620 N N . SER A 1 215 ? 25.855 40.875 23.167 1.00 29.67 215 SER A N 1
ATOM 1621 C CA . SER A 1 215 ? 27.164 41.259 22.618 1.00 29.67 215 SER A CA 1
ATOM 1622 C C . SER A 1 215 ? 28.113 40.103 22.970 1.00 29.67 215 SER A C 1
ATOM 1624 O O . SER A 1 215 ? 28.501 40.007 24.130 1.00 29.67 215 SER A O 1
ATOM 1626 N N . VAL A 1 216 ? 28.509 39.236 22.033 1.00 33.69 216 VAL A N 1
ATOM 1627 C CA . VAL A 1 216 ? 29.733 38.421 22.188 1.00 33.69 216 VAL A CA 1
ATOM 1628 C C . VAL A 1 216 ? 30.344 38.167 20.805 1.00 33.69 216 VAL A C 1
ATOM 1630 O O . VAL A 1 216 ? 29.678 37.709 19.883 1.00 33.69 216 VAL A O 1
ATOM 1633 N N . THR A 1 217 ? 31.610 38.541 20.669 1.00 32.69 217 THR A N 1
ATOM 1634 C CA . THR A 1 217 ? 32.482 38.475 19.486 1.00 32.69 217 THR A CA 1
ATOM 1635 C C . THR A 1 217 ? 32.777 37.047 18.999 1.00 32.69 217 THR A C 1
ATOM 1637 O O . THR A 1 217 ? 33.113 36.213 19.841 1.00 32.69 217 THR A O 1
ATOM 1640 N N . PRO A 1 218 ? 32.811 36.774 17.677 1.00 35.19 218 PRO A N 1
ATOM 1641 C CA . PRO A 1 218 ? 33.410 35.560 17.128 1.00 35.19 218 PRO A CA 1
ATOM 1642 C C . PRO A 1 218 ? 34.824 35.790 16.556 1.00 35.19 218 PRO A C 1
ATOM 1644 O O . PRO A 1 218 ? 35.133 36.825 15.967 1.00 35.19 218 PRO A O 1
ATOM 1647 N N . VAL A 1 219 ? 35.671 34.774 16.734 1.00 33.19 219 VAL A N 1
ATOM 1648 C CA . VAL A 1 219 ? 37.008 34.601 16.137 1.00 33.19 219 VAL A CA 1
ATOM 1649 C C . VAL A 1 219 ? 36.856 34.227 14.647 1.00 33.19 219 VAL A C 1
ATOM 1651 O O . VAL A 1 219 ? 35.989 33.410 14.337 1.00 33.19 219 VAL A O 1
ATOM 1654 N N . PRO A 1 220 ? 37.652 34.783 13.710 1.00 37.47 220 PRO A N 1
ATOM 1655 C CA . PRO A 1 220 ? 37.447 34.570 12.276 1.00 37.47 220 PRO A CA 1
ATOM 1656 C C . PRO A 1 220 ? 38.060 33.256 11.764 1.00 37.47 220 PRO A C 1
ATOM 1658 O O . PRO A 1 220 ? 39.218 32.942 12.038 1.00 37.47 220 PRO A O 1
ATOM 1661 N N . THR A 1 221 ? 37.299 32.528 10.945 1.00 32.38 221 THR A N 1
ATOM 1662 C CA . THR A 1 221 ? 37.775 31.432 10.081 1.00 32.38 221 THR A CA 1
ATOM 1663 C C . THR A 1 221 ? 37.901 31.953 8.640 1.00 32.38 221 THR A C 1
ATOM 1665 O O . THR A 1 221 ? 37.002 32.669 8.196 1.00 32.38 221 THR A O 1
ATOM 1668 N N . PRO A 1 222 ? 38.985 31.651 7.898 1.00 37.47 222 PRO A N 1
ATOM 1669 C CA . PRO A 1 222 ? 39.203 32.207 6.565 1.00 37.47 222 PRO A CA 1
ATOM 1670 C C . PRO A 1 222 ? 38.454 31.459 5.449 1.00 37.47 222 PRO A C 1
ATOM 1672 O O . PRO A 1 222 ? 38.524 30.239 5.317 1.00 37.47 222 PRO A O 1
ATOM 1675 N N . THR A 1 223 ? 37.793 32.254 4.613 1.00 31.00 223 THR A N 1
ATOM 1676 C CA . THR A 1 223 ? 37.186 31.944 3.311 1.00 31.00 223 THR A CA 1
ATOM 1677 C C . THR A 1 223 ? 38.246 31.711 2.223 1.00 31.00 223 THR A C 1
ATOM 1679 O O . THR A 1 223 ? 39.256 32.417 2.216 1.00 31.00 223 THR A O 1
ATOM 1682 N N . PRO A 1 224 ? 37.975 30.872 1.207 1.00 36.66 224 PRO A N 1
ATOM 1683 C CA . PRO A 1 224 ? 38.500 31.092 -0.137 1.00 36.66 224 PRO A CA 1
ATOM 1684 C C . PRO A 1 224 ? 37.398 31.475 -1.142 1.00 36.66 224 PRO A C 1
ATOM 1686 O O . PRO A 1 224 ? 36.342 30.853 -1.233 1.00 36.66 224 PRO A O 1
ATOM 1689 N N . THR A 1 225 ? 37.697 32.541 -1.884 1.00 31.23 225 THR A N 1
ATOM 1690 C CA . THR A 1 225 ? 36.927 33.203 -2.952 1.00 31.23 225 THR A CA 1
ATOM 1691 C C . THR A 1 225 ? 37.076 32.467 -4.307 1.00 31.23 225 THR A C 1
ATOM 1693 O O . THR A 1 225 ? 38.082 31.782 -4.497 1.00 31.23 225 THR A O 1
ATOM 1696 N N . PRO A 1 226 ? 36.133 32.608 -5.270 1.00 39.66 226 PRO A N 1
ATOM 1697 C CA . PRO A 1 226 ? 36.072 31.825 -6.510 1.00 39.66 226 PRO A CA 1
ATOM 1698 C C . PRO A 1 226 ? 36.694 32.520 -7.743 1.00 39.66 226 PRO A C 1
ATOM 1700 O O . PRO A 1 226 ? 36.717 33.746 -7.831 1.00 39.66 226 PRO A O 1
ATOM 1703 N N . GLY A 1 227 ? 37.111 31.732 -8.744 1.00 29.77 227 GLY A N 1
ATOM 1704 C CA . GLY A 1 227 ? 37.476 32.179 -10.104 1.00 29.77 227 GLY A CA 1
ATOM 1705 C C . GLY A 1 227 ? 37.647 30.968 -11.036 1.00 29.77 227 GLY A C 1
ATOM 1706 O O . GLY A 1 227 ? 38.447 30.093 -10.741 1.00 29.77 227 GLY A O 1
ATOM 1707 N N . GLN A 1 228 ? 36.709 30.709 -11.953 1.00 32.16 228 GLN A N 1
ATOM 1708 C CA . GLN A 1 228 ? 36.595 31.166 -13.355 1.00 32.16 228 GLN A CA 1
ATOM 1709 C C . GLN A 1 228 ? 37.297 30.275 -14.405 1.00 32.16 228 GLN A C 1
ATOM 1711 O O . GLN A 1 228 ? 38.480 29.970 -14.321 1.00 32.16 228 GLN A O 1
ATOM 1716 N N . SER A 1 229 ? 36.498 29.897 -15.411 1.00 28.12 229 SER A N 1
ATOM 1717 C CA . SER A 1 229 ? 36.805 29.148 -16.636 1.00 28.12 229 SER A CA 1
ATOM 1718 C C . SER A 1 229 ? 37.834 29.820 -17.554 1.00 28.12 229 SER A C 1
ATOM 1720 O O . SER A 1 229 ? 37.820 31.043 -17.653 1.00 28.12 229 SER A O 1
ATOM 1722 N N . GLN A 1 230 ? 38.573 29.025 -18.351 1.00 31.61 230 GLN A N 1
ATOM 1723 C CA . GLN A 1 230 ? 38.540 29.042 -19.834 1.00 31.61 230 GLN A CA 1
ATOM 1724 C C . GLN A 1 230 ? 39.593 28.111 -20.508 1.00 31.61 230 GLN A C 1
ATOM 1726 O O . GLN A 1 230 ? 40.755 28.074 -20.123 1.00 31.61 230 GLN A O 1
ATOM 1731 N N . THR A 1 231 ? 39.142 27.464 -21.599 1.00 27.22 231 THR A N 1
ATOM 1732 C CA . THR A 1 231 ? 39.822 27.135 -22.886 1.00 27.22 231 THR A CA 1
ATOM 1733 C C . THR A 1 231 ? 40.721 25.886 -23.109 1.00 27.22 231 THR A C 1
ATOM 1735 O O . THR A 1 231 ? 41.650 25.587 -22.374 1.00 27.22 231 THR A O 1
ATOM 1738 N N . GLN A 1 232 ? 40.382 25.207 -24.222 1.00 30.22 232 GLN A N 1
ATOM 1739 C CA . GLN A 1 232 ? 40.856 23.995 -24.952 1.00 30.22 232 GLN A CA 1
ATOM 1740 C C . GLN A 1 232 ? 42.143 24.239 -25.814 1.00 30.22 232 GLN A C 1
ATOM 1742 O O . GLN A 1 232 ? 42.616 25.373 -25.774 1.00 30.22 232 GLN A O 1
ATOM 1747 N N . PRO A 1 233 ? 42.617 23.363 -26.762 1.00 45.59 233 PRO A N 1
ATOM 1748 C CA . PRO A 1 233 ? 42.564 21.886 -26.973 1.00 45.59 233 PRO A CA 1
ATOM 1749 C C . PRO A 1 233 ? 43.901 21.228 -27.489 1.00 45.59 233 PRO A C 1
ATOM 1751 O O . PRO A 1 233 ? 44.852 21.916 -27.846 1.00 45.59 233 PRO A O 1
ATOM 1754 N N . GLY A 1 234 ? 43.909 19.887 -27.665 1.00 27.78 234 GLY A N 1
ATOM 1755 C CA . GLY A 1 234 ? 44.834 19.095 -28.527 1.00 27.78 234 GLY A CA 1
ATOM 1756 C C . GLY A 1 234 ? 45.682 18.053 -27.762 1.00 27.78 234 GLY A C 1
ATOM 1757 O O . GLY A 1 234 ? 46.175 18.362 -26.692 1.00 27.78 234 GLY A O 1
ATOM 1758 N N . ASN A 1 235 ? 45.942 16.811 -28.195 1.00 31.39 235 ASN A N 1
ATOM 1759 C CA . ASN A 1 235 ? 45.758 16.126 -29.474 1.00 31.39 235 ASN A CA 1
ATOM 1760 C C . ASN A 1 235 ? 45.949 14.591 -29.262 1.00 31.39 235 ASN A C 1
ATOM 1762 O O . ASN A 1 235 ? 46.891 14.194 -28.587 1.00 31.39 235 ASN A O 1
ATOM 1766 N N . GLN A 1 236 ? 45.067 13.773 -29.853 1.00 32.62 236 GLN A N 1
ATOM 1767 C CA . GLN A 1 236 ? 45.294 12.483 -30.556 1.00 32.62 236 GLN A CA 1
ATOM 1768 C C . GLN A 1 236 ? 46.285 11.433 -29.979 1.00 32.62 236 GLN A C 1
ATOM 1770 O O . GLN A 1 236 ? 47.492 11.641 -30.003 1.00 32.62 236 GLN A O 1
ATOM 1775 N N . SER A 1 237 ? 45.826 10.199 -29.712 1.00 32.56 237 SER A N 1
ATOM 1776 C CA . SER A 1 237 ? 45.827 9.131 -30.737 1.00 32.56 237 SER A CA 1
ATOM 1777 C C . SER A 1 237 ? 45.278 7.791 -30.215 1.00 32.56 237 SER A C 1
ATOM 1779 O O . SER A 1 237 ? 45.594 7.335 -29.121 1.00 32.56 237 SER A O 1
ATOM 1781 N N . PHE A 1 238 ? 44.464 7.177 -31.069 1.00 32.72 238 PHE A N 1
ATOM 1782 C CA . PHE A 1 238 ? 43.796 5.880 -30.983 1.00 32.72 238 PHE A CA 1
ATOM 1783 C C . PHE A 1 238 ? 44.755 4.680 -31.118 1.00 32.72 238 PHE A C 1
ATOM 1785 O O . PHE A 1 238 ? 45.715 4.754 -31.889 1.00 32.72 238 PHE A O 1
ATOM 1792 N N . ARG A 1 239 ? 44.384 3.526 -30.535 1.00 33.53 239 ARG A N 1
ATOM 1793 C CA . ARG A 1 239 ? 44.140 2.269 -31.282 1.00 33.53 239 ARG A CA 1
ATOM 1794 C C . ARG A 1 239 ? 43.403 1.223 -30.433 1.00 33.53 239 ARG A C 1
ATOM 1796 O O . ARG A 1 239 ? 43.720 1.009 -29.270 1.00 33.53 239 ARG A O 1
ATOM 1803 N N . ASP A 1 240 ? 42.429 0.622 -31.102 1.00 33.41 240 ASP A N 1
ATOM 1804 C CA . ASP A 1 240 ? 41.393 -0.317 -30.664 1.00 33.41 240 ASP A CA 1
ATOM 1805 C C . ASP A 1 240 ? 41.818 -1.806 -30.868 1.00 33.41 240 ASP A C 1
ATOM 1807 O O . ASP A 1 240 ? 42.926 -2.053 -31.356 1.00 33.41 240 ASP A O 1
ATOM 1811 N N . PRO A 1 241 ? 40.968 -2.797 -30.501 1.00 53.66 241 PRO A N 1
ATOM 1812 C CA . PRO A 1 241 ? 41.339 -4.151 -30.062 1.00 53.66 241 PRO A CA 1
ATOM 1813 C C . PRO A 1 241 ? 41.209 -5.269 -31.128 1.00 53.66 241 PRO A C 1
ATOM 1815 O O . PRO A 1 241 ? 40.753 -5.026 -32.241 1.00 53.66 241 PRO A O 1
ATOM 1818 N N . ASN A 1 242 ? 41.547 -6.501 -30.693 1.00 36.94 242 ASN A N 1
ATOM 1819 C CA . ASN A 1 242 ? 41.122 -7.865 -31.107 1.00 36.94 242 ASN A CA 1
ATOM 1820 C C . ASN A 1 242 ? 42.180 -8.887 -31.627 1.00 36.94 242 ASN A C 1
ATOM 1822 O O . ASN A 1 242 ? 42.589 -8.826 -32.781 1.00 36.94 242 ASN A O 1
ATOM 1826 N N . SER A 1 243 ? 42.387 -9.939 -30.795 1.00 35.47 243 SER A N 1
ATOM 1827 C CA . SER A 1 243 ? 42.556 -11.397 -31.096 1.00 35.47 243 SER A CA 1
ATOM 1828 C C . SER A 1 243 ? 43.899 -11.968 -31.651 1.00 35.47 243 SER A C 1
ATOM 1830 O O . SER A 1 243 ? 44.670 -11.213 -32.230 1.00 35.47 243 SER A O 1
ATOM 1832 N N . PRO A 1 244 ? 44.158 -13.312 -31.633 1.00 48.84 244 PRO A N 1
ATOM 1833 C CA . PRO A 1 244 ? 44.143 -14.296 -30.513 1.00 48.84 244 PRO A CA 1
ATOM 1834 C C . PRO A 1 244 ? 45.283 -15.396 -30.587 1.00 48.84 244 PRO A C 1
ATOM 1836 O O . PRO A 1 244 ? 46.031 -15.412 -31.558 1.00 48.84 244 PRO A O 1
ATOM 1839 N N . ILE A 1 245 ? 45.323 -16.367 -29.632 1.00 35.53 245 ILE A N 1
ATOM 1840 C CA . ILE A 1 245 ? 46.009 -17.718 -29.652 1.00 35.53 245 ILE A CA 1
ATOM 1841 C C . ILE A 1 245 ? 47.575 -17.674 -29.503 1.00 35.53 245 ILE A C 1
ATOM 1843 O O . ILE A 1 245 ? 48.198 -16.782 -30.053 1.00 35.53 245 ILE A O 1
ATOM 1847 N N . ASP A 1 246 ? 48.344 -18.488 -28.745 1.00 30.20 246 ASP A N 1
ATOM 1848 C CA . ASP A 1 246 ? 48.324 -19.937 -28.454 1.00 30.20 246 ASP A CA 1
ATOM 1849 C C . ASP A 1 246 ? 49.145 -20.368 -27.199 1.00 30.20 246 ASP A C 1
ATOM 1851 O O . ASP A 1 246 ? 50.070 -19.695 -26.747 1.00 30.20 246 ASP A O 1
ATOM 1855 N N . SER A 1 247 ? 48.781 -21.564 -26.734 1.00 37.00 247 SER A N 1
ATOM 1856 C CA . SER A 1 247 ? 49.372 -22.609 -25.877 1.00 37.00 247 SER A CA 1
ATOM 1857 C C . SER A 1 247 ? 50.891 -22.666 -25.594 1.00 37.00 247 SER A C 1
ATOM 1859 O O . SER A 1 247 ? 51.708 -22.521 -26.498 1.00 37.00 247 SER A O 1
ATOM 1861 N N . ASN A 1 248 ? 51.264 -23.076 -24.361 1.00 37.84 248 ASN A N 1
ATOM 1862 C CA . ASN A 1 248 ? 52.071 -24.294 -24.099 1.00 37.84 248 ASN A CA 1
ATOM 1863 C C . ASN A 1 248 ? 52.277 -24.609 -22.592 1.00 37.84 248 ASN A C 1
ATOM 1865 O O . ASN A 1 248 ? 52.797 -23.802 -21.828 1.00 37.84 248 ASN A O 1
ATOM 1869 N N . ASN A 1 249 ? 51.908 -25.841 -22.218 1.00 37.31 249 ASN A N 1
ATOM 1870 C CA . ASN A 1 249 ? 52.296 -26.626 -21.025 1.00 37.31 249 ASN A CA 1
ATOM 1871 C C . ASN A 1 249 ? 53.510 -27.526 -21.421 1.00 37.31 249 ASN A C 1
ATOM 1873 O O . ASN A 1 249 ? 53.682 -27.711 -22.631 1.00 37.31 249 ASN A O 1
ATOM 1877 N N . PRO A 1 250 ? 54.354 -28.101 -20.520 1.00 50.78 250 PRO A N 1
ATOM 1878 C CA . PRO A 1 250 ? 53.993 -29.288 -19.716 1.00 50.78 250 PRO A CA 1
ATOM 1879 C C . PRO A 1 250 ? 54.589 -29.393 -18.279 1.00 50.78 250 PRO A C 1
ATOM 1881 O O . PRO A 1 250 ? 55.764 -29.140 -18.041 1.00 50.78 250 PRO A O 1
ATOM 1884 N N . SER A 1 251 ? 53.747 -29.884 -17.360 1.00 35.44 251 SER A N 1
ATOM 1885 C CA . SER A 1 251 ? 53.895 -31.067 -16.473 1.00 35.44 251 SER A CA 1
ATOM 1886 C C . SER A 1 251 ? 55.148 -31.303 -15.604 1.00 35.44 251 SER A C 1
ATOM 1888 O O . SER A 1 251 ? 56.206 -31.615 -16.135 1.00 35.44 251 SER A O 1
ATOM 1890 N N . VAL A 1 252 ? 54.939 -31.462 -14.279 1.00 36.47 252 VAL A N 1
ATOM 1891 C CA . VAL A 1 252 ? 55.484 -32.581 -13.463 1.00 36.47 252 VAL A CA 1
ATOM 1892 C C . V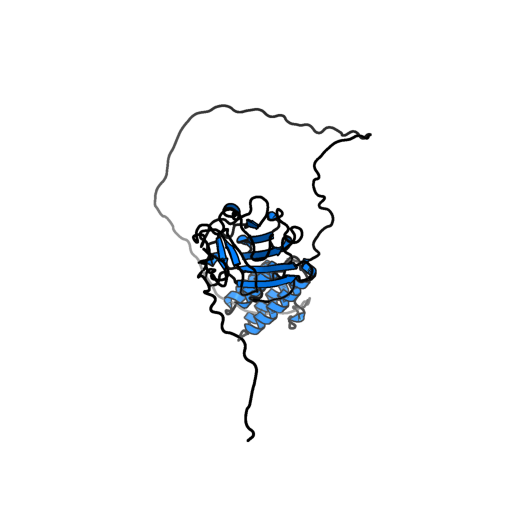AL A 1 252 ? 54.475 -32.974 -12.363 1.00 36.47 252 VAL A C 1
ATOM 1894 O O . VAL A 1 252 ? 53.966 -32.122 -11.640 1.00 36.47 252 VAL A O 1
ATOM 1897 N N . SER A 1 253 ? 54.189 -34.274 -12.252 1.00 39.28 253 SER A N 1
ATOM 1898 C CA . SER A 1 253 ? 53.328 -34.933 -11.257 1.00 39.28 253 SER A CA 1
ATOM 1899 C C . SER A 1 253 ? 54.144 -35.521 -10.096 1.00 39.28 253 SER A C 1
ATOM 1901 O O . SER A 1 253 ? 55.276 -35.938 -10.320 1.00 39.28 253 SER A O 1
ATOM 1903 N N . ASN A 1 254 ? 53.549 -35.672 -8.902 1.00 36.12 254 ASN A N 1
ATOM 1904 C CA . ASN A 1 254 ? 53.598 -36.946 -8.163 1.00 36.12 254 ASN A CA 1
ATOM 1905 C C . ASN A 1 254 ? 52.620 -37.014 -6.974 1.00 36.12 254 ASN A C 1
ATOM 1907 O O . ASN A 1 254 ? 52.499 -36.097 -6.170 1.00 36.12 254 ASN A O 1
ATOM 1911 N N . SER A 1 255 ? 51.961 -38.166 -6.884 1.00 44.06 255 SER A N 1
ATOM 1912 C CA . SER A 1 255 ? 51.024 -38.663 -5.869 1.00 44.06 255 SER A CA 1
ATOM 1913 C C . SER A 1 255 ? 51.686 -39.748 -5.008 1.00 44.06 255 SER A C 1
ATOM 1915 O O . SER A 1 255 ? 52.519 -40.463 -5.560 1.00 44.06 255 SER A O 1
ATOM 1917 N N . HIS A 1 256 ? 51.259 -39.970 -3.751 1.00 37.44 256 HIS A N 1
ATOM 1918 C CA . HIS A 1 256 ? 51.105 -41.316 -3.143 1.00 37.44 256 HIS A CA 1
ATOM 1919 C C . HIS A 1 256 ? 50.420 -41.292 -1.758 1.00 37.44 256 HIS A C 1
ATOM 1921 O O . HIS A 1 256 ? 50.587 -40.353 -0.987 1.00 37.44 256 HIS A O 1
ATOM 1927 N N . ALA A 1 257 ? 49.664 -42.357 -1.468 1.00 40.25 257 ALA A N 1
ATOM 1928 C CA . ALA A 1 257 ? 48.826 -42.597 -0.288 1.00 40.25 257 ALA A CA 1
ATOM 1929 C C . ALA A 1 257 ? 49.272 -43.856 0.502 1.00 40.25 257 ALA A C 1
ATOM 1931 O O . ALA A 1 257 ? 49.831 -44.767 -0.106 1.00 40.25 257 ALA A O 1
ATOM 1932 N N . G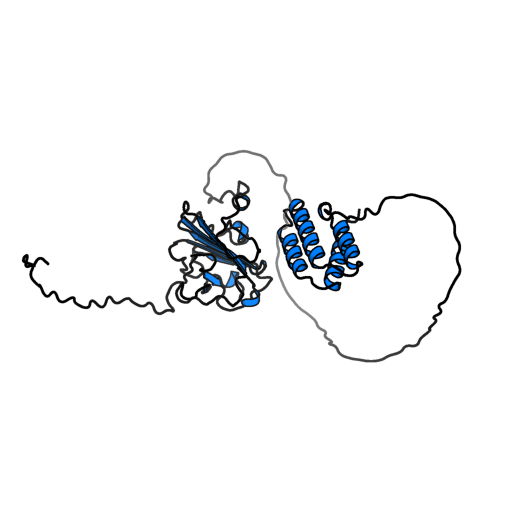LY A 1 258 ? 48.926 -43.956 1.801 1.00 30.59 258 GLY A N 1
ATOM 1933 C CA . GLY A 1 258 ? 48.738 -45.236 2.536 1.00 30.59 258 GLY A CA 1
ATOM 1934 C C . GLY A 1 258 ? 49.522 -45.461 3.859 1.00 30.59 258 GLY A C 1
ATOM 1935 O O . GLY A 1 258 ? 50.567 -44.850 4.013 1.00 30.59 258 GLY A O 1
ATOM 1936 N N . PRO A 1 259 ? 49.045 -46.321 4.807 1.00 53.84 259 PRO A N 1
ATOM 1937 C CA . PRO A 1 259 ? 48.919 -46.048 6.268 1.00 53.84 259 PRO A CA 1
ATOM 1938 C C . PRO A 1 259 ? 49.645 -47.069 7.229 1.00 53.84 259 PRO A C 1
ATOM 1940 O O . PRO A 1 259 ? 50.650 -47.631 6.806 1.00 53.84 259 PRO A O 1
ATOM 1943 N N . PRO A 1 260 ? 49.166 -47.375 8.477 1.00 64.50 260 PRO A N 1
ATOM 1944 C CA . PRO A 1 260 ? 49.529 -46.856 9.826 1.00 64.50 260 PRO A CA 1
ATOM 1945 C C . PRO A 1 260 ? 50.281 -47.900 10.732 1.00 64.50 260 PRO A C 1
ATOM 1947 O O . PRO A 1 260 ? 50.650 -48.950 10.204 1.00 64.50 260 PRO A O 1
ATOM 1950 N N . PRO A 1 261 ? 50.549 -47.690 12.060 1.00 48.44 261 PRO A N 1
ATOM 1951 C CA . PRO A 1 261 ? 49.582 -48.029 13.141 1.00 48.44 261 PRO A CA 1
ATOM 1952 C C . PRO A 1 261 ? 49.701 -47.234 14.486 1.00 48.44 261 PRO A C 1
ATOM 1954 O O . PRO A 1 261 ? 50.488 -46.305 14.634 1.00 48.44 261 PRO A O 1
ATOM 1957 N N . ALA A 1 262 ? 48.851 -47.630 15.447 1.00 38.81 262 ALA A N 1
ATOM 1958 C CA . ALA A 1 262 ? 48.455 -47.028 16.729 1.00 38.81 262 ALA A CA 1
ATOM 1959 C C . ALA A 1 262 ? 49.387 -47.228 17.953 1.00 38.81 262 ALA A C 1
ATOM 1961 O O . ALA A 1 262 ? 50.089 -48.232 18.032 1.00 38.81 262 ALA A O 1
ATOM 1962 N N . ASN A 1 263 ? 49.287 -46.329 18.953 1.00 35.06 263 ASN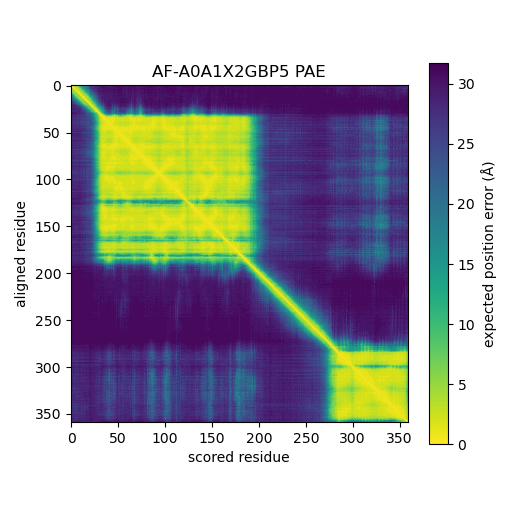 A N 1
ATOM 1963 C CA . ASN A 1 263 ? 48.908 -46.595 20.367 1.00 35.06 263 ASN A CA 1
ATOM 1964 C C . ASN A 1 263 ? 49.211 -45.382 21.284 1.00 35.06 263 ASN A C 1
ATOM 1966 O O . ASN A 1 263 ? 50.291 -44.804 21.211 1.00 35.06 263 ASN A O 1
ATOM 1970 N N . GLY A 1 264 ? 48.252 -45.019 22.153 1.00 29.22 264 GLY A N 1
ATOM 1971 C CA . GLY A 1 264 ? 48.402 -44.040 23.254 1.00 29.22 264 GLY A CA 1
ATOM 1972 C C . GLY A 1 264 ? 49.220 -44.585 24.449 1.00 29.22 264 GLY A C 1
ATOM 1973 O O . GLY A 1 264 ? 49.881 -45.608 24.260 1.00 29.22 264 GLY A O 1
ATOM 1974 N N . PRO A 1 265 ? 49.166 -44.007 25.681 1.00 45.06 265 PRO A N 1
ATOM 1975 C CA . PRO A 1 265 ? 48.079 -43.181 26.240 1.00 45.06 265 PRO A CA 1
ATOM 1976 C C . PRO A 1 265 ? 48.482 -41.960 27.126 1.00 45.06 265 PRO A C 1
ATOM 1978 O O . PRO A 1 265 ? 49.630 -41.791 27.521 1.00 45.06 265 PRO A O 1
ATOM 1981 N N . ALA A 1 266 ? 47.434 -41.222 27.526 1.00 30.80 266 ALA A N 1
ATOM 1982 C CA . ALA A 1 266 ? 47.168 -40.647 28.860 1.00 30.80 266 ALA A CA 1
ATOM 1983 C C . ALA A 1 266 ? 47.441 -39.144 29.161 1.00 30.80 266 ALA A C 1
ATOM 1985 O O . ALA A 1 266 ? 48.571 -38.674 29.190 1.00 30.80 266 ALA A O 1
ATOM 1986 N N . VAL A 1 267 ? 46.318 -38.495 29.526 1.00 33.16 267 VAL A N 1
ATOM 1987 C CA . VAL A 1 267 ? 46.056 -37.377 30.465 1.00 33.16 267 VAL A CA 1
ATOM 1988 C C . VAL A 1 267 ? 46.705 -35.999 30.257 1.00 33.16 267 VAL A C 1
ATOM 1990 O O . VAL A 1 267 ? 47.859 -35.779 30.598 1.00 33.16 267 VAL A O 1
ATOM 1993 N N . ASN A 1 268 ? 45.869 -35.001 29.931 1.00 28.88 268 ASN A N 1
ATOM 1994 C CA . ASN A 1 268 ? 45.404 -34.082 30.977 1.00 28.88 268 ASN A CA 1
ATOM 1995 C C . ASN A 1 268 ? 44.055 -33.436 30.618 1.00 28.88 268 ASN A C 1
ATOM 1997 O O . ASN A 1 268 ? 43.848 -32.975 29.497 1.00 28.88 268 ASN A O 1
ATOM 2001 N N . GLU A 1 269 ? 43.149 -33.440 31.592 1.00 31.22 269 GLU A N 1
ATOM 2002 C CA . GLU A 1 269 ? 41.850 -32.778 31.568 1.00 31.22 269 GLU A CA 1
ATOM 2003 C C . GLU A 1 269 ? 42.027 -31.256 31.554 1.00 31.22 269 GLU A C 1
ATOM 2005 O O . GLU A 1 269 ? 42.742 -30.698 32.383 1.00 31.22 269 GLU A O 1
ATOM 2010 N N . ASN A 1 270 ? 41.301 -30.572 30.671 1.00 29.12 270 ASN A N 1
ATOM 2011 C CA . ASN A 1 270 ? 40.584 -29.376 31.093 1.00 29.12 270 ASN A CA 1
ATOM 2012 C C . ASN A 1 270 ? 39.305 -29.250 30.264 1.00 29.12 270 ASN A C 1
ATOM 2014 O O . ASN A 1 270 ? 39.266 -28.700 29.166 1.00 29.12 270 ASN A O 1
ATOM 2018 N N . THR A 1 271 ? 38.266 -29.868 30.803 1.00 33.28 271 THR A N 1
ATOM 2019 C CA . THR A 1 271 ? 36.871 -29.753 30.402 1.00 33.28 271 THR A CA 1
ATOM 2020 C C . THR A 1 271 ? 36.391 -28.309 30.504 1.00 33.28 271 THR A C 1
ATOM 2022 O O . THR A 1 271 ? 36.442 -27.697 31.569 1.00 33.28 271 THR A O 1
ATOM 2025 N N . SER A 1 272 ? 35.820 -27.790 29.424 1.00 36.03 272 SER A N 1
ATOM 2026 C CA . SER A 1 272 ? 34.742 -26.807 29.494 1.00 36.03 272 SER A CA 1
ATOM 2027 C C . SER A 1 272 ? 33.707 -27.217 28.457 1.00 36.03 272 SER A C 1
ATOM 2029 O O . SER A 1 272 ? 34.009 -27.386 27.279 1.00 36.03 272 SER A O 1
ATOM 2031 N N . ALA A 1 273 ? 32.534 -27.546 28.982 1.00 32.44 273 ALA A N 1
ATOM 2032 C CA . ALA A 1 273 ? 31.457 -28.278 28.351 1.00 32.44 273 ALA A CA 1
ATOM 2033 C C . ALA A 1 273 ? 30.996 -27.662 27.023 1.00 32.44 273 ALA A C 1
ATOM 2035 O O . ALA A 1 273 ? 30.548 -26.520 26.982 1.00 32.44 273 ALA A O 1
ATOM 2036 N N . ALA A 1 274 ? 30.988 -28.478 25.967 1.00 39.00 274 ALA A N 1
ATOM 2037 C CA . ALA A 1 274 ? 29.973 -28.354 24.935 1.00 39.00 274 ALA A CA 1
ATOM 2038 C C . ALA A 1 274 ? 28.645 -28.742 25.595 1.00 39.00 274 ALA A C 1
ATOM 2040 O O . ALA A 1 274 ? 28.309 -29.922 25.714 1.00 39.00 274 ALA A O 1
ATOM 2041 N N . SER A 1 275 ? 27.940 -27.747 26.130 1.00 37.91 275 SER A N 1
ATOM 2042 C CA . SER A 1 275 ? 26.556 -27.919 26.540 1.00 37.91 275 SER A CA 1
ATOM 2043 C C . SER A 1 275 ? 25.778 -28.294 25.288 1.00 37.91 275 SER A C 1
ATOM 2045 O O . SER A 1 275 ? 25.575 -27.465 24.407 1.00 37.91 275 SER A O 1
ATOM 2047 N N . ALA A 1 276 ? 25.377 -29.559 25.187 1.00 44.44 276 ALA A N 1
ATOM 2048 C CA . ALA A 1 276 ? 24.314 -29.947 24.282 1.00 44.44 276 ALA A CA 1
ATOM 2049 C C . ALA A 1 276 ? 23.097 -29.098 24.664 1.00 44.44 276 ALA A C 1
ATOM 2051 O O . ALA A 1 276 ? 22.484 -29.324 25.708 1.00 44.44 276 ALA A O 1
ATOM 2052 N N . VAL A 1 277 ? 22.811 -28.061 23.875 1.00 50.75 277 VAL A N 1
ATOM 2053 C CA . VAL A 1 277 ? 21.642 -27.208 24.074 1.00 50.75 277 VAL A CA 1
ATOM 2054 C C . VAL A 1 277 ? 20.428 -28.037 23.677 1.00 50.75 277 VAL A C 1
ATOM 2056 O O . VAL A 1 277 ? 20.022 -28.094 22.521 1.00 50.75 277 VAL A O 1
ATOM 2059 N N . SER A 1 278 ? 19.906 -28.776 24.650 1.00 51.84 278 SER A N 1
ATOM 2060 C CA . SER A 1 278 ? 18.725 -29.625 24.511 1.00 51.84 278 SER A CA 1
ATOM 2061 C C . SER A 1 278 ? 17.419 -28.862 24.743 1.00 51.84 278 SER A C 1
ATOM 2063 O O . SER A 1 278 ? 16.351 -29.447 24.584 1.00 51.84 278 SER A O 1
ATOM 2065 N N . ASP A 1 279 ? 17.487 -27.578 25.118 1.00 55.69 279 ASP A N 1
ATOM 2066 C CA . ASP A 1 279 ? 16.317 -26.743 25.393 1.00 55.69 279 ASP A CA 1
ATOM 2067 C C . ASP A 1 279 ? 16.215 -25.558 24.404 1.00 55.69 279 ASP A C 1
ATOM 2069 O O . ASP A 1 279 ? 16.967 -24.581 24.533 1.00 55.69 279 ASP A O 1
ATOM 2073 N N . PRO A 1 280 ? 15.264 -25.610 23.445 1.00 54.72 280 PRO A N 1
ATOM 2074 C CA . PRO A 1 280 ? 15.002 -24.558 22.456 1.00 54.72 280 PRO A CA 1
ATOM 2075 C C . PRO A 1 280 ? 14.735 -23.172 23.058 1.00 54.72 280 PRO A C 1
ATOM 2077 O O . PRO A 1 280 ? 14.872 -22.165 22.369 1.00 54.72 280 PRO A O 1
ATOM 2080 N N . SER A 1 281 ? 14.340 -23.102 24.333 1.00 57.09 281 SER A N 1
ATOM 2081 C CA . SER A 1 281 ? 13.948 -21.853 24.992 1.00 57.09 281 SER A CA 1
ATOM 2082 C C . SER A 1 281 ? 15.122 -20.989 25.470 1.00 57.09 281 SER A C 1
ATOM 2084 O O . SER A 1 281 ? 14.917 -19.837 25.853 1.00 57.09 281 SER A O 1
ATOM 2086 N N . THR A 1 282 ? 16.350 -21.516 25.431 1.00 60.44 282 THR A N 1
ATOM 2087 C CA . THR A 1 282 ? 17.545 -20.854 25.989 1.00 60.44 282 THR A CA 1
ATOM 2088 C C . THR A 1 282 ? 18.483 -20.249 24.941 1.00 60.44 282 THR A C 1
ATOM 2090 O O . THR A 1 282 ? 19.442 -19.565 25.302 1.00 60.44 282 THR A O 1
ATOM 2093 N N . ILE A 1 283 ? 18.194 -20.446 23.651 1.00 68.31 283 ILE A N 1
ATOM 2094 C CA . ILE A 1 283 ? 19.034 -19.974 22.546 1.00 68.31 283 ILE A CA 1
ATOM 2095 C C . ILE A 1 283 ? 18.774 -18.483 22.296 1.00 68.31 283 ILE A C 1
ATOM 2097 O O . ILE A 1 283 ? 17.698 -18.087 21.847 1.00 68.31 283 ILE A O 1
ATOM 2101 N N . ASN A 1 284 ? 19.778 -17.658 22.607 1.00 76.50 284 ASN A N 1
ATOM 2102 C CA . ASN A 1 284 ? 19.737 -16.197 22.457 1.00 76.50 284 ASN A CA 1
ATOM 2103 C C . ASN A 1 284 ? 20.904 -15.646 21.619 1.00 76.50 284 ASN A C 1
ATOM 2105 O O . ASN A 1 284 ? 21.081 -14.432 21.547 1.00 76.50 284 ASN A O 1
ATOM 2109 N N . SER A 1 285 ? 21.728 -16.510 21.015 1.00 87.38 285 SER A N 1
ATOM 2110 C CA . SER A 1 285 ? 22.876 -16.096 20.207 1.00 87.38 285 SER A CA 1
ATOM 2111 C C . SER A 1 285 ? 22.874 -16.769 18.835 1.00 87.38 285 SER A C 1
ATOM 2113 O O . SER A 1 285 ? 22.399 -17.893 18.679 1.00 87.38 285 SER A O 1
ATOM 2115 N N . LEU A 1 286 ? 23.436 -16.078 17.836 1.00 86.69 286 LEU A N 1
ATOM 2116 C CA . LEU A 1 286 ? 23.569 -16.596 16.468 1.00 86.69 286 LEU A CA 1
ATOM 2117 C C . LEU A 1 286 ? 24.413 -17.881 16.412 1.00 86.69 286 LEU A C 1
ATOM 2119 O O . LEU A 1 286 ? 24.128 -18.762 15.607 1.00 86.69 286 LEU A O 1
ATOM 2123 N N . GLY A 1 287 ? 25.438 -17.992 17.265 1.00 87.94 287 GLY A N 1
ATOM 2124 C CA . GLY A 1 287 ? 26.321 -19.161 17.306 1.00 87.94 287 GLY A CA 1
ATOM 2125 C C . GLY A 1 287 ? 25.645 -20.398 17.900 1.00 87.94 287 GLY A C 1
ATOM 2126 O O . GLY A 1 287 ? 25.804 -21.502 17.377 1.00 87.94 287 GLY A O 1
ATOM 2127 N N . ASP A 1 288 ? 24.843 -20.213 18.949 1.00 88.75 288 ASP A N 1
ATOM 2128 C CA . ASP A 1 288 ? 24.076 -21.303 19.560 1.00 88.75 288 ASP A CA 1
ATOM 2129 C C . ASP A 1 288 ? 23.006 -21.827 18.593 1.00 88.75 288 ASP A C 1
ATOM 2131 O O . ASP A 1 288 ? 22.838 -23.039 18.450 1.00 88.75 288 ASP A O 1
ATOM 2135 N N . GLU A 1 289 ? 22.348 -20.921 17.863 1.00 91.75 289 GLU A N 1
ATOM 2136 C CA . GLU A 1 289 ? 21.382 -21.268 16.819 1.00 91.75 289 GLU A CA 1
ATOM 2137 C C . GLU A 1 289 ? 22.037 -22.060 15.682 1.00 91.75 289 GLU A C 1
ATOM 2139 O O . GLU A 1 289 ? 21.577 -23.143 15.320 1.00 91.75 289 GLU A O 1
ATOM 2144 N N . ALA A 1 290 ? 23.163 -21.569 15.153 1.00 91.19 290 ALA A N 1
ATOM 2145 C CA . ALA A 1 290 ? 23.919 -22.256 14.108 1.00 91.19 290 ALA A CA 1
ATOM 2146 C C . ALA A 1 290 ? 24.339 -23.674 14.533 1.00 91.19 290 ALA A C 1
ATOM 2148 O O . ALA A 1 290 ? 24.252 -24.626 13.746 1.00 91.19 290 ALA A O 1
ATOM 2149 N N . THR A 1 291 ? 24.757 -23.824 15.793 1.00 90.38 291 THR A N 1
ATOM 2150 C CA . THR A 1 291 ? 25.157 -25.108 16.382 1.00 90.38 291 THR A CA 1
ATOM 2151 C C . THR A 1 291 ? 23.964 -26.054 16.521 1.00 90.38 291 THR A C 1
ATOM 2153 O O . THR A 1 291 ? 24.074 -27.236 16.177 1.00 90.38 291 THR A O 1
ATOM 2156 N N . TYR A 1 292 ? 22.813 -25.548 16.973 1.00 91.44 292 TYR A N 1
ATOM 2157 C CA . TYR A 1 292 ? 21.580 -26.326 17.064 1.00 91.44 292 TYR A CA 1
ATOM 2158 C C . TYR A 1 292 ? 21.142 -26.839 15.687 1.00 91.44 292 TYR A C 1
ATOM 2160 O O . TYR A 1 292 ? 20.981 -28.051 15.518 1.00 91.44 292 TYR A O 1
ATOM 2168 N N . LEU A 1 293 ? 21.043 -25.952 14.687 1.00 91.88 293 LEU A N 1
ATOM 2169 C CA . LEU A 1 293 ? 20.661 -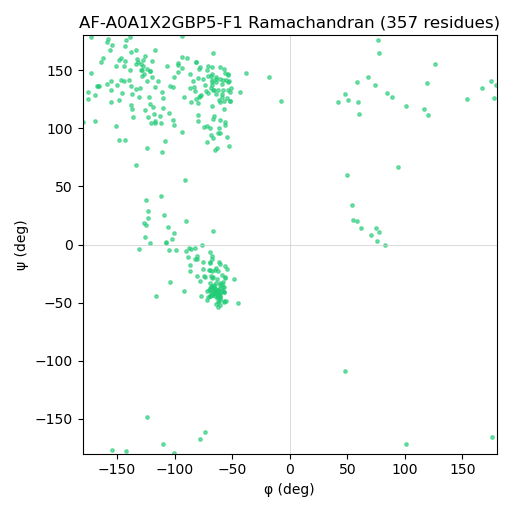26.318 13.319 1.00 91.88 293 LEU A CA 1
ATOM 2170 C C . LEU A 1 293 ? 21.602 -27.386 12.747 1.00 91.88 293 LEU A C 1
ATOM 2172 O O . LEU A 1 293 ? 21.146 -28.419 12.257 1.00 91.88 293 LEU A O 1
ATOM 2176 N N . SER A 1 294 ? 22.916 -27.184 12.875 1.00 91.88 294 SER A N 1
ATOM 2177 C CA . SER A 1 294 ? 23.929 -28.134 12.391 1.00 91.88 294 SER A CA 1
ATOM 2178 C C . SER A 1 294 ? 23.813 -29.507 13.061 1.00 91.88 294 SER A C 1
ATOM 2180 O O . SER A 1 294 ? 23.978 -30.535 12.406 1.00 91.88 294 SER A O 1
ATOM 2182 N N . THR A 1 295 ? 23.488 -29.538 14.357 1.00 91.31 295 THR A N 1
ATOM 2183 C CA . THR A 1 295 ? 23.321 -30.784 15.120 1.00 91.31 295 THR A CA 1
ATOM 2184 C C . THR A 1 295 ? 22.074 -31.551 14.681 1.00 91.31 295 THR A C 1
ATOM 2186 O O . THR A 1 295 ? 22.138 -32.761 14.472 1.00 91.31 295 THR A O 1
ATOM 2189 N N . GLN A 1 296 ? 20.945 -30.863 14.498 1.00 90.06 296 GLN A N 1
ATOM 2190 C CA . GLN A 1 296 ? 19.695 -31.489 14.055 1.00 90.06 296 GLN A CA 1
ATOM 2191 C C . GLN A 1 296 ? 19.768 -31.974 12.600 1.00 90.06 296 GLN A C 1
ATOM 2193 O O . GLN A 1 296 ? 19.211 -33.019 12.272 1.00 90.06 296 GLN A O 1
ATOM 2198 N N . LEU A 1 297 ? 20.512 -31.277 11.735 1.00 90.44 297 LEU A N 1
ATOM 2199 C CA . LEU A 1 297 ? 20.765 -31.713 10.355 1.00 90.44 297 LEU A CA 1
ATOM 2200 C C . LEU A 1 297 ? 21.630 -32.981 10.275 1.00 90.44 297 LEU A C 1
ATOM 2202 O O . LEU A 1 297 ? 21.575 -33.696 9.278 1.00 90.44 297 LEU A O 1
ATOM 2206 N N . ALA A 1 298 ? 22.413 -33.281 11.315 1.00 87.69 298 ALA A N 1
ATOM 2207 C CA . ALA A 1 298 ? 23.160 -34.533 11.421 1.00 87.69 298 ALA A CA 1
ATOM 2208 C C . ALA A 1 298 ? 22.303 -35.706 11.948 1.00 87.69 298 ALA A C 1
ATOM 2210 O O . ALA A 1 298 ? 22.730 -36.861 11.858 1.00 87.69 298 ALA A O 1
ATOM 2211 N N . ALA A 1 299 ? 21.107 -35.437 12.489 1.00 81.44 299 ALA A N 1
ATOM 2212 C CA . ALA A 1 299 ? 20.171 -36.463 12.940 1.00 81.44 299 ALA A CA 1
ATOM 2213 C C . ALA A 1 299 ? 19.384 -37.062 11.758 1.00 81.44 299 ALA A C 1
ATOM 2215 O O . ALA A 1 299 ? 19.015 -36.360 10.817 1.00 81.44 299 ALA A O 1
ATOM 2216 N N . ASN A 1 300 ? 19.108 -38.372 11.809 1.00 75.44 300 ASN A N 1
ATOM 2217 C CA . ASN A 1 300 ? 18.374 -39.091 10.763 1.00 75.44 300 ASN A CA 1
ATOM 2218 C C . ASN A 1 300 ? 17.161 -39.842 11.360 1.00 75.44 300 ASN A C 1
ATOM 2220 O O . ASN A 1 300 ? 17.378 -40.767 12.151 1.00 75.44 300 ASN A O 1
ATOM 2224 N N . PRO A 1 301 ? 15.907 -39.498 10.993 1.00 79.62 301 PRO A N 1
ATOM 2225 C CA . PRO A 1 301 ? 15.511 -38.465 10.026 1.00 79.62 301 PRO A CA 1
ATOM 2226 C C . PRO A 1 301 ? 15.570 -37.043 10.607 1.00 79.62 301 PRO A C 1
ATOM 2228 O O . PRO A 1 301 ? 15.356 -36.844 11.800 1.00 79.62 301 PRO A O 1
ATOM 2231 N N . THR A 1 302 ? 15.812 -36.054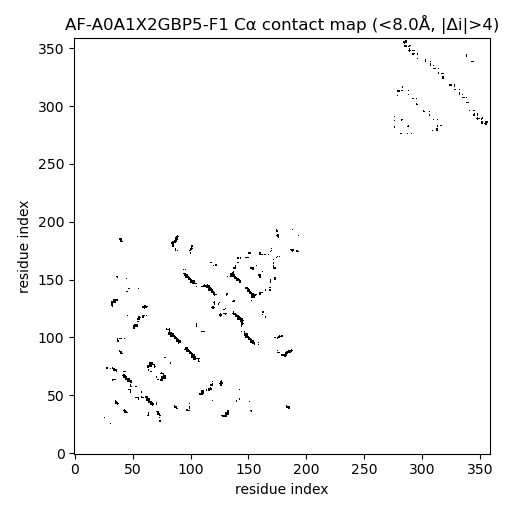 9.747 1.00 86.50 302 THR A N 1
ATOM 2232 C CA . THR A 1 302 ? 15.712 -34.634 10.109 1.00 86.50 302 THR A CA 1
ATOM 2233 C C . THR A 1 302 ? 14.245 -34.204 10.147 1.00 86.50 302 THR A C 1
ATOM 2235 O O . THR A 1 302 ? 13.519 -34.395 9.170 1.00 86.50 302 THR A O 1
ATOM 2238 N N . ASP A 1 303 ? 13.811 -33.594 11.250 1.00 88.88 303 ASP A N 1
ATOM 2239 C CA . ASP A 1 303 ? 12.474 -33.009 11.374 1.00 88.88 303 ASP A CA 1
ATOM 2240 C C . ASP A 1 303 ? 12.509 -31.514 11.014 1.00 88.88 303 ASP A C 1
ATOM 2242 O O . ASP A 1 303 ? 12.851 -30.653 11.829 1.00 88.88 303 ASP A O 1
ATOM 2246 N N . PHE A 1 304 ? 12.153 -31.191 9.767 1.00 89.69 304 PHE A N 1
ATOM 2247 C CA . PHE A 1 304 ? 12.124 -29.802 9.302 1.00 89.69 304 PHE A CA 1
ATOM 2248 C C . PHE A 1 304 ? 11.051 -28.958 10.000 1.00 89.69 304 PHE A C 1
ATOM 2250 O O . PHE A 1 304 ? 11.251 -27.758 10.161 1.00 89.69 304 PHE A O 1
ATOM 2257 N N . SER A 1 305 ? 9.947 -29.554 10.464 1.00 86.06 305 SER A N 1
ATOM 2258 C CA . SER A 1 305 ? 8.920 -28.808 11.201 1.00 86.06 305 SER A CA 1
ATOM 2259 C C . SER A 1 305 ? 9.442 -28.377 12.569 1.00 86.06 305 SER A C 1
ATOM 2261 O O . SER A 1 305 ? 9.148 -27.269 13.025 1.00 86.06 305 SER A O 1
ATOM 2263 N N . GLN A 1 306 ? 10.235 -29.233 13.218 1.00 87.81 306 GLN A N 1
ATOM 2264 C CA . GLN A 1 306 ? 10.903 -28.895 14.469 1.00 87.81 306 GLN A CA 1
ATOM 2265 C C . GLN A 1 306 ? 11.929 -27.774 14.267 1.00 87.81 306 GLN A C 1
ATOM 2267 O O . GLN A 1 306 ? 11.952 -26.832 15.059 1.00 87.81 306 GLN A O 1
ATOM 2272 N N . LEU A 1 307 ? 12.714 -27.831 13.186 1.00 91.56 307 LEU A N 1
ATOM 2273 C CA . LEU A 1 307 ? 13.665 -26.774 12.827 1.00 91.56 307 LEU A CA 1
ATOM 2274 C C . LEU A 1 307 ? 12.974 -25.427 12.580 1.00 91.56 307 LEU A C 1
ATOM 2276 O O . LEU A 1 307 ? 13.399 -24.413 13.123 1.00 91.56 307 LEU A O 1
ATOM 2280 N N . GLN A 1 308 ? 11.866 -25.411 11.834 1.00 89.25 308 GLN A N 1
ATOM 2281 C CA . GLN A 1 308 ? 11.076 -24.195 11.602 1.00 89.25 308 GLN A CA 1
ATOM 2282 C C . GLN A 1 308 ? 10.534 -23.605 12.907 1.00 89.25 308 GLN A C 1
ATOM 2284 O O . GLN A 1 308 ? 10.659 -22.405 13.155 1.00 89.25 308 GLN A O 1
ATOM 2289 N N . SER A 1 309 ? 9.949 -24.448 13.763 1.00 85.94 309 SER A N 1
ATOM 2290 C CA . SER A 1 309 ? 9.399 -24.007 15.047 1.00 85.94 309 SER A CA 1
ATOM 2291 C C . SER A 1 309 ? 10.481 -23.454 15.974 1.00 85.94 309 SER A C 1
ATOM 2293 O O . SER A 1 309 ? 10.255 -22.466 16.681 1.00 85.94 309 SER A O 1
ATOM 2295 N N . GLN A 1 310 ? 11.647 -24.096 15.999 1.00 90.12 310 GLN A N 1
ATOM 2296 C CA . GLN A 1 310 ? 12.754 -23.674 16.839 1.00 90.12 310 GLN A CA 1
ATOM 2297 C C . GLN A 1 310 ? 13.365 -22.364 16.320 1.00 90.12 310 GLN A C 1
ATOM 2299 O O . GLN A 1 310 ? 13.483 -21.419 17.102 1.00 90.12 310 GLN A O 1
ATOM 2304 N N . PHE A 1 311 ? 13.595 -22.241 15.012 1.00 93.12 311 PHE A N 1
ATOM 2305 C CA . PHE A 1 311 ? 14.104 -21.011 14.408 1.00 93.12 311 PHE A CA 1
ATOM 2306 C C . PHE A 1 311 ? 13.151 -19.825 14.612 1.00 93.12 311 PHE A C 1
ATOM 2308 O O . PHE A 1 311 ? 13.573 -18.717 14.943 1.00 93.12 311 PHE A O 1
ATOM 2315 N N . SER A 1 312 ? 11.836 -20.050 14.514 1.00 87.06 312 SER A N 1
ATOM 2316 C CA . SER A 1 312 ? 10.849 -19.004 14.813 1.00 87.06 312 SER A CA 1
ATOM 2317 C C . SER A 1 312 ? 10.895 -18.560 16.279 1.00 87.06 312 SER A C 1
ATOM 2319 O O . SER A 1 312 ? 10.650 -17.387 16.578 1.00 87.06 312 SER A O 1
ATOM 2321 N N . THR A 1 313 ? 11.207 -19.474 17.201 1.00 86.44 313 THR A N 1
ATOM 2322 C CA . THR A 1 313 ? 11.387 -19.146 18.624 1.00 86.44 313 THR A CA 1
ATOM 2323 C C . THR A 1 313 ? 12.647 -18.307 18.824 1.00 86.44 313 THR A C 1
ATOM 2325 O O . THR A 1 313 ? 12.596 -17.279 19.504 1.00 86.44 313 THR A O 1
ATOM 2328 N N . PHE A 1 314 ? 13.746 -18.686 18.167 1.00 92.19 314 PHE A N 1
ATOM 2329 C CA . PHE A 1 314 ? 14.989 -17.922 18.146 1.00 92.19 314 PHE A CA 1
ATOM 2330 C C . PHE A 1 314 ? 14.779 -16.495 17.623 1.00 92.19 314 PHE A C 1
ATOM 2332 O O . PHE A 1 314 ? 15.148 -15.533 18.299 1.00 92.19 314 PHE A O 1
ATOM 2339 N N . VAL A 1 315 ? 14.106 -16.326 16.479 1.00 88.88 315 VAL A N 1
ATOM 2340 C CA . VAL A 1 315 ? 13.816 -14.992 15.932 1.00 88.88 315 VAL A CA 1
ATOM 2341 C C . VAL A 1 315 ? 12.976 -14.161 16.903 1.00 88.88 315 VAL A C 1
ATOM 2343 O O . VAL A 1 315 ? 13.285 -12.992 17.128 1.00 88.88 315 VAL A O 1
ATOM 2346 N N . SER A 1 316 ? 11.958 -14.751 17.534 1.00 82.88 316 SER A N 1
ATOM 2347 C CA . SER A 1 316 ? 11.154 -14.062 18.554 1.00 82.88 316 SER A CA 1
ATOM 2348 C C . SER A 1 316 ? 12.012 -13.564 19.727 1.00 82.88 316 SER A C 1
ATOM 2350 O O . SER A 1 316 ? 11.809 -12.451 20.217 1.00 82.88 316 SER A O 1
ATOM 2352 N N . ASN A 1 317 ? 12.995 -14.348 20.175 1.00 83.31 317 ASN A N 1
ATOM 2353 C CA . ASN A 1 317 ? 13.922 -13.922 21.226 1.00 83.31 317 ASN A CA 1
ATOM 2354 C C . ASN A 1 317 ? 14.859 -12.802 20.742 1.00 83.31 317 ASN A C 1
ATOM 2356 O O . ASN A 1 317 ? 15.041 -11.810 21.448 1.00 83.31 317 ASN A O 1
ATOM 2360 N N . MET A 1 318 ? 15.372 -12.898 19.512 1.00 83.81 318 MET A N 1
ATOM 2361 C CA . MET A 1 318 ? 16.211 -11.860 18.903 1.00 83.81 318 MET A CA 1
ATOM 2362 C C . MET A 1 318 ? 15.468 -10.536 18.718 1.00 83.81 318 MET A C 1
ATOM 2364 O O . MET A 1 318 ? 16.035 -9.479 18.972 1.00 83.81 318 MET A O 1
ATOM 2368 N N . VAL A 1 319 ? 14.190 -10.576 18.334 1.00 82.75 319 VAL A N 1
ATOM 2369 C CA . VAL A 1 319 ? 13.343 -9.381 18.201 1.00 82.75 319 VAL A CA 1
ATOM 2370 C C . VAL A 1 319 ? 13.172 -8.673 19.545 1.00 82.75 319 VAL A C 1
ATOM 2372 O O . VAL A 1 319 ? 13.222 -7.446 19.602 1.00 82.75 319 VAL A O 1
ATOM 2375 N N . LYS A 1 320 ? 13.015 -9.430 20.639 1.00 79.56 320 LYS A N 1
ATOM 2376 C CA . LYS A 1 320 ? 12.932 -8.855 21.992 1.00 79.56 320 LYS A CA 1
ATOM 2377 C C . LYS A 1 320 ? 14.239 -8.180 22.410 1.00 79.56 320 LYS A C 1
ATOM 2379 O O . LYS A 1 320 ? 14.195 -7.156 23.084 1.00 79.56 320 LYS A O 1
ATOM 2384 N N . ALA A 1 321 ? 15.382 -8.751 22.032 1.00 78.25 321 ALA A N 1
ATOM 2385 C CA . ALA A 1 321 ? 16.699 -8.202 22.351 1.00 78.25 321 ALA A CA 1
ATOM 2386 C C . ALA A 1 321 ? 17.098 -7.016 21.449 1.00 78.25 321 ALA A C 1
ATOM 2388 O O . ALA A 1 321 ? 17.791 -6.107 21.904 1.00 78.25 321 ALA A O 1
ATOM 2389 N N . HIS A 1 322 ? 16.641 -7.011 20.194 1.00 82.06 322 HIS A N 1
ATOM 2390 C CA . HIS A 1 322 ? 17.014 -6.049 19.152 1.00 82.06 322 HIS A CA 1
ATOM 2391 C C . HIS A 1 322 ? 15.776 -5.517 18.409 1.00 82.06 322 HIS A C 1
ATOM 2393 O O . HIS A 1 322 ? 15.574 -5.819 17.226 1.00 82.06 322 HIS A O 1
ATOM 2399 N N . PRO A 1 323 ? 14.925 -4.717 19.079 1.00 69.44 323 PRO A N 1
ATOM 2400 C CA . PRO A 1 323 ? 13.694 -4.201 18.480 1.00 69.44 323 PRO A CA 1
ATOM 2401 C C . PRO A 1 323 ? 13.950 -3.298 17.260 1.00 69.44 323 PRO A C 1
ATOM 2403 O O . PRO A 1 323 ? 13.092 -3.171 16.391 1.00 69.44 323 PRO A O 1
ATOM 2406 N N . ASP A 1 324 ? 15.143 -2.712 17.146 1.00 72.44 324 ASP A N 1
ATOM 2407 C CA . ASP A 1 324 ? 15.590 -1.915 15.999 1.00 72.44 324 ASP A CA 1
ATOM 2408 C C . ASP A 1 324 ? 15.830 -2.751 14.727 1.00 72.44 324 ASP A C 1
ATOM 2410 O O . ASP A 1 324 ? 15.779 -2.220 13.618 1.00 72.44 324 ASP A O 1
ATOM 2414 N N . GLN A 1 325 ? 16.053 -4.063 14.863 1.00 78.38 325 GLN A N 1
ATOM 2415 C CA . GLN A 1 325 ? 16.237 -4.986 13.738 1.00 78.38 325 GLN A CA 1
ATOM 2416 C C . GLN A 1 325 ? 14.969 -5.792 13.404 1.00 78.38 325 GLN A C 1
ATOM 2418 O O . GLN A 1 325 ? 15.039 -6.700 12.571 1.00 78.38 325 GLN A O 1
ATOM 2423 N N . LEU A 1 326 ? 13.812 -5.451 13.991 1.00 63.66 326 LEU A N 1
ATOM 2424 C CA . LEU A 1 326 ? 12.529 -6.156 13.837 1.00 63.66 326 LEU A CA 1
ATOM 2425 C C . LEU A 1 326 ? 12.214 -6.528 12.378 1.00 63.66 326 LEU A C 1
ATOM 2427 O O . LEU A 1 326 ? 11.936 -7.688 12.082 1.00 63.66 326 LEU A O 1
ATOM 2431 N N . THR A 1 327 ? 12.317 -5.571 11.452 1.00 60.41 327 THR A N 1
ATOM 2432 C CA . THR A 1 327 ? 12.019 -5.790 10.026 1.00 60.41 327 THR A CA 1
ATOM 2433 C C . THR A 1 327 ? 12.947 -6.827 9.390 1.00 60.41 327 THR A C 1
ATOM 2435 O O . THR A 1 327 ? 12.490 -7.701 8.655 1.00 60.41 327 THR A O 1
ATOM 2438 N N . LYS A 1 328 ? 14.253 -6.771 9.687 1.00 74.88 328 LYS A N 1
ATOM 2439 C CA . LYS A 1 328 ? 15.234 -7.721 9.135 1.00 74.88 328 LYS A CA 1
ATOM 2440 C C . LYS A 1 328 ? 15.053 -9.115 9.733 1.00 74.88 328 LYS A C 1
ATOM 2442 O O . LYS A 1 328 ? 15.139 -10.100 9.006 1.00 74.88 328 LYS A O 1
ATOM 2447 N N . LEU A 1 329 ? 14.762 -9.188 11.031 1.00 80.62 329 LEU A N 1
ATOM 2448 C CA . LEU A 1 329 ? 14.534 -10.435 11.759 1.00 80.62 329 LEU A CA 1
ATOM 2449 C C . LEU A 1 329 ? 13.244 -11.137 11.303 1.00 80.62 329 LEU A C 1
ATOM 2451 O O . LEU A 1 329 ? 13.272 -12.330 11.012 1.00 80.62 329 LEU A O 1
ATOM 2455 N N . ASN A 1 330 ? 12.142 -10.405 11.119 1.00 70.50 330 ASN A N 1
ATOM 2456 C CA . ASN A 1 330 ? 10.894 -10.979 10.603 1.00 70.50 330 ASN A CA 1
ATOM 2457 C C . ASN A 1 330 ? 11.005 -11.404 9.130 1.00 70.50 330 ASN A C 1
ATOM 2459 O O . ASN A 1 330 ? 10.475 -12.452 8.749 1.00 70.50 330 ASN A O 1
ATOM 2463 N N . ARG A 1 331 ? 11.744 -10.646 8.305 1.00 74.94 331 ARG A N 1
ATOM 2464 C CA . ARG A 1 331 ? 12.063 -11.055 6.927 1.00 74.94 331 ARG A CA 1
ATOM 2465 C C . ARG A 1 331 ? 12.862 -12.356 6.910 1.00 74.94 331 ARG A C 1
ATOM 2467 O O . ARG A 1 331 ? 12.548 -13.249 6.128 1.00 74.94 331 ARG A O 1
ATOM 2474 N N . LEU A 1 332 ? 13.852 -12.485 7.792 1.00 84.00 332 LEU A N 1
ATOM 2475 C CA . LEU A 1 332 ? 14.625 -13.716 7.939 1.00 84.00 332 LEU A CA 1
ATOM 2476 C C . LEU A 1 332 ? 13.727 -14.897 8.347 1.00 84.00 332 LEU A C 1
ATOM 2478 O O . LEU A 1 332 ? 13.803 -15.943 7.712 1.00 84.00 332 LEU A O 1
ATOM 2482 N N . ASN A 1 333 ? 12.824 -14.719 9.320 1.00 87.06 333 ASN A N 1
ATOM 2483 C CA . ASN A 1 333 ? 11.872 -15.768 9.719 1.00 87.06 333 ASN A CA 1
ATOM 2484 C C . ASN A 1 333 ? 10.978 -16.228 8.558 1.00 87.06 333 ASN A C 1
ATOM 2486 O O . ASN A 1 333 ? 10.730 -17.418 8.390 1.00 87.06 333 ASN A O 1
ATOM 2490 N N . THR A 1 334 ? 10.532 -15.282 7.730 1.00 74.75 334 THR A N 1
ATOM 2491 C CA . THR A 1 334 ? 9.672 -15.554 6.568 1.00 74.75 334 THR A CA 1
ATOM 2492 C C . THR A 1 334 ? 10.408 -16.326 5.474 1.00 74.75 334 THR A C 1
ATOM 2494 O O . THR A 1 334 ? 9.843 -17.224 4.861 1.00 74.75 334 THR A O 1
ATOM 2497 N N . ILE A 1 335 ? 11.684 -16.015 5.229 1.00 82.25 335 ILE A N 1
ATOM 2498 C CA . ILE A 1 335 ? 12.501 -16.772 4.270 1.00 82.25 335 ILE A CA 1
ATOM 2499 C C . ILE A 1 335 ? 12.692 -18.212 4.768 1.00 82.25 335 ILE A C 1
ATOM 2501 O O . ILE A 1 335 ? 12.534 -19.160 4.000 1.00 82.25 335 ILE A O 1
ATOM 2505 N N . VAL A 1 336 ? 12.995 -18.375 6.058 1.00 90.12 336 VAL A N 1
ATOM 2506 C CA . VAL A 1 336 ? 13.308 -19.680 6.654 1.00 90.12 336 VAL A CA 1
ATOM 2507 C C . VAL A 1 336 ? 12.068 -20.565 6.827 1.00 90.12 336 VAL A C 1
ATOM 2509 O O . VAL A 1 336 ? 12.174 -21.784 6.709 1.00 90.12 336 VAL A O 1
ATOM 2512 N N . SER A 1 337 ? 10.869 -20.000 7.002 1.00 85.06 337 SER A N 1
ATOM 2513 C CA . SER A 1 337 ? 9.625 -20.790 7.025 1.00 85.06 337 SER A CA 1
ATOM 2514 C C . SER A 1 337 ? 9.328 -21.493 5.690 1.00 85.06 337 SER A C 1
ATOM 2516 O O . SER A 1 337 ? 8.616 -22.495 5.667 1.00 85.06 337 SER A O 1
ATOM 2518 N N . GLY A 1 338 ? 9.922 -21.027 4.584 1.00 84.62 338 GLY A N 1
ATOM 2519 C CA . GLY A 1 338 ? 9.869 -21.685 3.276 1.00 84.62 338 GLY A CA 1
ATOM 2520 C C . GLY A 1 338 ? 10.883 -22.820 3.085 1.00 84.62 338 GLY A C 1
ATOM 2521 O O . GLY A 1 338 ? 10.895 -23.455 2.027 1.00 84.62 338 GLY A O 1
ATOM 2522 N N . PHE A 1 339 ? 11.760 -23.081 4.059 1.00 91.69 339 PHE A N 1
ATOM 2523 C CA . PHE A 1 339 ? 12.821 -24.075 3.906 1.00 91.69 339 PHE A CA 1
ATOM 2524 C C . PHE A 1 339 ? 12.287 -25.492 4.092 1.00 91.69 339 PHE A C 1
ATOM 2526 O O . PHE A 1 339 ? 11.683 -25.820 5.112 1.00 91.69 339 PHE A O 1
ATOM 2533 N N . THR A 1 340 ? 12.556 -26.347 3.109 1.00 89.06 340 THR A N 1
ATOM 2534 C CA . THR A 1 340 ? 12.057 -27.729 3.037 1.00 89.06 340 THR A CA 1
ATOM 2535 C C . THR A 1 340 ? 13.152 -28.752 2.732 1.00 89.06 340 THR A C 1
ATOM 2537 O O . THR A 1 340 ? 12.877 -29.951 2.728 1.00 89.06 340 THR A O 1
ATOM 2540 N N . THR A 1 341 ? 14.394 -28.313 2.490 1.00 90.81 341 THR A N 1
ATOM 2541 C CA . THR A 1 341 ? 15.522 -29.196 2.159 1.00 90.81 341 THR A CA 1
ATOM 2542 C C . THR A 1 341 ? 16.697 -29.024 3.117 1.00 90.81 341 THR A C 1
ATOM 2544 O O . THR A 1 341 ? 16.939 -27.938 3.643 1.00 90.81 341 THR A O 1
ATOM 2547 N N . SER A 1 342 ? 17.476 -30.096 3.309 1.00 91.44 342 SER A N 1
ATOM 2548 C CA . SER A 1 342 ? 18.689 -30.067 4.142 1.00 91.44 342 SER A CA 1
ATOM 2549 C C . SER A 1 342 ? 19.694 -29.009 3.670 1.00 91.44 342 SER A C 1
ATOM 2551 O O . SER A 1 342 ? 20.319 -28.358 4.501 1.00 91.44 342 SER A O 1
ATOM 2553 N N . ASP A 1 343 ? 19.820 -28.793 2.358 1.00 91.75 343 ASP A N 1
ATOM 2554 C CA . ASP A 1 343 ? 20.765 -27.823 1.791 1.00 91.75 343 ASP A CA 1
ATOM 2555 C C . ASP A 1 343 ? 20.416 -26.380 2.182 1.00 91.75 343 ASP A C 1
ATOM 2557 O O . ASP A 1 343 ? 21.303 -25.603 2.533 1.00 91.75 343 ASP A O 1
ATOM 2561 N N . GLN A 1 344 ? 19.126 -26.020 2.178 1.00 92.56 344 GLN A N 1
ATOM 2562 C CA . GLN A 1 344 ? 18.672 -24.690 2.603 1.00 92.56 344 GLN A CA 1
ATOM 2563 C C . GLN A 1 344 ? 19.018 -24.440 4.077 1.00 92.56 344 GLN A C 1
ATOM 2565 O O . GLN A 1 344 ? 19.575 -23.400 4.434 1.00 92.56 344 GLN A O 1
ATOM 2570 N N . TRP A 1 345 ? 18.757 -25.430 4.931 1.00 93.75 345 TRP A N 1
ATOM 2571 C CA . TRP A 1 345 ? 19.071 -25.361 6.356 1.00 93.75 345 TRP A CA 1
ATOM 2572 C C . TRP A 1 345 ? 20.583 -25.332 6.636 1.00 93.75 345 TRP A C 1
ATOM 2574 O O . TRP A 1 345 ? 21.022 -24.586 7.511 1.00 93.75 345 TRP A O 1
ATOM 2584 N N . GLN A 1 346 ? 21.399 -26.062 5.866 1.00 92.69 346 GLN A N 1
ATOM 2585 C CA . GLN A 1 346 ? 22.865 -26.007 5.966 1.00 92.69 346 GLN A CA 1
ATOM 2586 C C . GLN A 1 346 ? 23.429 -24.637 5.571 1.00 92.69 346 GLN A C 1
ATOM 2588 O O . GLN A 1 346 ? 24.340 -24.128 6.231 1.00 92.69 346 GLN A O 1
ATOM 2593 N N . GLN A 1 347 ? 22.883 -24.014 4.523 1.00 92.31 347 GLN A N 1
ATOM 2594 C CA . GLN A 1 347 ? 23.276 -22.660 4.123 1.00 92.31 347 GLN A CA 1
ATOM 2595 C C . GLN A 1 347 ? 22.960 -21.639 5.219 1.00 92.31 347 GLN A C 1
ATOM 2597 O O . GLN A 1 347 ? 23.816 -20.820 5.554 1.00 92.31 347 GLN A O 1
ATOM 2602 N N . LEU A 1 348 ? 21.774 -21.719 5.827 1.00 93.94 348 LEU A N 1
ATOM 2603 C CA . LEU A 1 348 ? 21.411 -20.858 6.953 1.00 93.94 348 LEU A CA 1
ATOM 2604 C C . LEU A 1 348 ? 22.337 -21.063 8.151 1.00 93.94 348 LEU A C 1
ATOM 2606 O O . LEU A 1 348 ? 22.865 -20.083 8.667 1.00 93.94 348 LEU A O 1
ATOM 2610 N N . ALA A 1 349 ? 22.584 -22.310 8.559 1.00 92.81 349 ALA A N 1
ATOM 2611 C CA . ALA A 1 349 ? 23.483 -22.604 9.674 1.00 92.81 349 ALA A CA 1
ATOM 2612 C C . ALA A 1 349 ? 24.889 -22.017 9.440 1.00 92.81 349 ALA A C 1
ATOM 2614 O O . ALA A 1 349 ? 25.464 -21.400 10.335 1.00 92.81 349 ALA A O 1
ATOM 2615 N N . THR A 1 350 ? 25.400 -22.118 8.209 1.00 90.94 350 THR A N 1
ATOM 2616 C CA . THR A 1 350 ? 26.694 -21.538 7.814 1.00 90.94 350 THR A CA 1
ATOM 2617 C C . THR A 1 350 ? 26.692 -20.011 7.920 1.00 90.94 350 THR A C 1
ATOM 2619 O O . THR A 1 350 ? 27.616 -19.429 8.487 1.00 90.94 350 THR A O 1
ATOM 2622 N N . LEU A 1 351 ? 25.644 -19.351 7.418 1.00 91.00 351 LEU A N 1
ATOM 2623 C CA . LEU A 1 351 ? 25.515 -17.892 7.474 1.00 91.00 351 LEU A CA 1
ATOM 2624 C C . LEU A 1 351 ? 25.396 -17.376 8.913 1.00 91.00 351 LEU A C 1
ATOM 2626 O O . LEU A 1 351 ? 26.023 -16.375 9.258 1.00 91.00 351 LEU A O 1
ATOM 2630 N N . LEU A 1 352 ? 24.622 -18.054 9.765 1.00 90.88 352 LEU A N 1
ATOM 2631 C CA . LEU A 1 352 ? 24.501 -17.695 11.180 1.00 90.88 352 LEU A CA 1
ATOM 2632 C C . LEU A 1 352 ? 25.844 -17.832 11.901 1.00 90.88 352 LEU A C 1
ATOM 2634 O O . LEU A 1 352 ? 26.209 -16.947 12.672 1.00 90.88 352 LEU A O 1
ATOM 2638 N N . GLN A 1 353 ? 26.609 -18.885 11.598 1.00 91.00 353 GLN A N 1
ATOM 2639 C CA . GLN A 1 353 ? 27.942 -19.088 12.159 1.00 91.00 353 GLN A CA 1
ATOM 2640 C C . GLN A 1 353 ? 28.935 -18.004 11.713 1.00 91.00 353 GLN A C 1
ATOM 2642 O O . GLN A 1 353 ? 29.738 -17.552 12.524 1.00 91.00 353 GLN A O 1
ATOM 2647 N N . GLU A 1 354 ? 28.877 -17.567 10.449 1.00 89.06 354 GLU A N 1
ATOM 2648 C CA . GLU A 1 354 ? 29.726 -16.489 9.914 1.00 89.06 354 GLU A CA 1
ATOM 2649 C C . GLU A 1 354 ? 29.412 -15.133 10.562 1.00 89.06 354 GLU A C 1
ATOM 2651 O O . GLU A 1 354 ? 30.302 -14.311 10.776 1.00 89.06 354 GLU A O 1
ATOM 2656 N N . LYS A 1 355 ? 28.133 -14.880 10.862 1.00 83.88 355 LYS A N 1
ATOM 2657 C CA . LYS A 1 355 ? 27.675 -13.624 11.471 1.00 83.88 355 LYS A CA 1
ATOM 2658 C C . LYS A 1 355 ? 27.681 -13.648 12.998 1.00 83.88 355 LYS A C 1
ATOM 2660 O O . LYS A 1 355 ? 27.427 -12.607 13.605 1.00 83.88 355 LYS A O 1
ATOM 2665 N N . ALA A 1 356 ? 27.971 -14.790 13.619 1.00 85.44 356 ALA A N 1
ATOM 2666 C CA . ALA A 1 356 ? 28.133 -14.875 15.058 1.00 85.44 356 ALA A CA 1
ATOM 2667 C C . ALA A 1 356 ? 29.353 -14.035 15.487 1.00 85.44 356 ALA A C 1
ATOM 2669 O O . ALA A 1 356 ? 30.426 -14.174 14.897 1.00 85.44 356 ALA A O 1
ATOM 2670 N N . PRO A 1 357 ? 29.216 -13.147 16.487 1.00 70.81 357 PRO A N 1
ATOM 2671 C CA . PRO A 1 357 ? 30.346 -12.370 16.968 1.00 70.81 357 PRO A CA 1
ATOM 2672 C C . PRO A 1 357 ? 31.434 -13.305 17.508 1.00 70.81 357 PRO A C 1
ATOM 2674 O O . PRO A 1 357 ? 31.182 -14.101 18.412 1.00 70.81 357 PRO A O 1
ATOM 2677 N N . SER A 1 358 ? 32.641 -13.205 16.947 1.00 55.75 358 SER A N 1
ATOM 2678 C CA . SER A 1 358 ? 33.832 -13.873 17.470 1.00 55.75 358 SER A CA 1
ATOM 2679 C C . SER A 1 358 ? 34.175 -13.250 18.824 1.00 55.75 358 SER A C 1
ATOM 2681 O O . SER A 1 358 ? 34.615 -12.099 18.865 1.00 55.75 358 SER A O 1
ATOM 2683 N N . TYR A 1 359 ? 33.943 -13.976 19.915 1.00 42.66 359 TYR A N 1
ATOM 2684 C CA . TYR A 1 359 ? 34.413 -13.590 21.248 1.00 42.66 359 TYR A CA 1
ATOM 2685 C C . TYR A 1 359 ? 35.784 -14.184 21.549 1.00 42.66 359 TYR A C 1
ATOM 2687 O O . TYR A 1 359 ? 35.998 -15.372 21.212 1.00 42.66 359 TYR A O 1
#

Radius of gyration: 34.62 Å; Cα contacts (8 Å, |Δi|>4): 502; chains: 1; bounding box: 125×93×63 Å

Foldseek 3Di:
DDDDDDDDDDDDDDDDPPPPPPPPPPPPLVPDAAEWEDDFLQWTKAWDAPAFADQAAVRQQPTHIETSDQVNDGPHDHQQVQFFQEWAWEADPVQGKIKIKEFGQSVSRNHDLPRQWHKQWLPDCGGNGPYAYVPANIKIKIDGNNRRIIMMMGGNDCVQQPPPPPNVDDLLRDQADYDSPRYRYHDGRDPVSVPPDDPDPDDPDDDDDDDDDDDDDDDDDDDDDDDDDDDDDDDDDDDDDDDDDDDDDDDDDDDDDDYDDDDDDDDDDDDDDPPPCPDLQPDAFLLVLLVNLVVLLPDPPRDLVVNLVSLVNNLVNNCVVCVVCNVVSVVVSVVSNPDDDSVVSNVSSVVSNVPTDDD

Secondary structure (DSSP, 8-state):
----------------------------GGGSPPEE-EEETTEEEEEE-SSTT--TGGGSTT-EEEESSTTSSTTPEEPPTT-EEEEEEEEETTTTEEEEEEEE-GGGGT--TT---EEEESSTTTBTTT-EETTBSEEEEEEEGGGTEEEEEEESSTTTS--S-GGG-HHHHS------SS-EE-PPPPGGGT----S-----------------PPPPPPP--------------------------------------------------------GGG--SHHHHHHHHHHHHTSSS--HHHHHHHHHHHHHHHHHH-GGGHHHHHHHHHHHHT--SHHHHHHHHHHHHHHS---

Nearest PDB structures (foldseek):
  2kr0-assembly1_A  TM=1.046E-01  e=1.511E+00  Homo sapiens

Organism: NCBI:txid101127

Solvent-accessible surface area (backbone atoms only — not comparable to full-atom values): 22579 Å² total; per-residue (Å²): 142,83,81,88,81,89,86,85,91,77,82,92,75,93,72,85,79,74,82,74,78,73,78,73,78,73,68,57,81,92,69,63,59,48,43,36,40,74,79,43,43,77,37,36,41,47,72,41,42,79,48,72,47,50,56,39,57,84,28,24,62,61,32,39,32,27,12,71,48,36,82,80,38,81,85,33,36,60,57,46,81,70,19,72,50,27,21,27,13,40,72,42,80,90,76,46,31,36,32,40,22,26,31,38,40,36,72,56,46,48,38,46,67,85,32,78,32,30,59,33,25,45,56,92,80,17,24,22,53,67,28,41,26,72,97,20,82,26,28,36,32,36,45,24,37,52,73,27,34,37,28,37,35,32,12,71,43,66,85,75,31,58,70,96,49,60,95,65,38,46,78,66,52,50,63,45,38,77,72,81,85,61,47,68,37,74,54,66,52,52,75,80,46,76,66,84,64,78,86,82,79,78,77,88,72,81,89,78,89,83,89,88,79,90,86,84,89,82,84,89,80,89,83,85,87,90,84,86,89,86,88,90,90,87,80,90,86,88,87,86,90,86,90,83,91,85,89,88,85,85,90,87,87,90,86,91,88,88,89,91,90,89,82,86,87,88,87,82,89,82,89,76,79,84,71,77,79,82,55,78,88,72,46,82,47,48,46,55,47,18,51,48,51,52,54,48,68,70,39,87,81,61,59,59,68,58,51,43,56,43,51,49,49,33,44,54,48,47,35,73,77,37,64,91,45,38,71,62,46,53,51,50,48,59,58,52,67,70,53,84,49,71,67,56,52,51,54,50,22,50,52,31,46,71,67,25,83,88,126

Mean predicted aligned error: 20.94 Å